Protein 4V29 (pdb70)

Organism: Arabidopsis thaliana (NCBI:txid3702)

Foldseek 3Di:
DALWQFKKKKFFFWKDQFDADDDQFFFKKKWKDKDPDIDIFDTHPRHNTDGRRDIDIDTDRDQFIKIKMWMWGDDPPDDIHTGFIFIDHNNVVVVQVPDPCVVPDAFDFPDWDADDPPHFAPGIWTFGCHPNWTKIWGWGWGPPHPGMIITIMITTGGDPVYNHD/DLQFQFKKKKFFFWKDQWDADDDQFFFKKKWKDKVPDIDIFDTHPGDRTDGRRDIDMGTDRDLWIKMKMFMWGDDPPDDIHGGFIFMDTNNVVVVQVVVPDDDDDAFDWRDWAADDPPHFAPGIWTFGCHPNFTKIWGWGWGPPHDGMIITIMIGTGHDPPYNHD

Nearest PDB structures (foldseek):
  4v29-assembly1_B  TM=9.930E-01  e=1.481E-29  Arabidopsis thaliana
  5a50-assembly1_B  TM=9.910E-01  e=5.645E-29  Arabidopsis thaliana
  5a4x-assembly1_A  TM=9.991E-01  e=1.941E-28  Arabidopsis thaliana
  5a4x-assembly2_B  TM=9.841E-01  e=1.941E-28  Arabidopsis thaliana
  5a52-assembly1_A-2  TM=9.604E-01  e=7.219E-22  Arabidopsis thaliana

InterPro domains:
  IPR000008 C2 domain [PF00168] (18-104)
  IPR000008 C2 domain [PS50004] (4-118)
  IPR000008 C2 domain [SM00239] (19-114)
  IPR035892 C2 domain superfamily [G3DSA:2.60.40.150] (14-175)
  IPR035892 C2 domain superfamily [SSF49562] (12-112)
  IPR044562 Protein C2-DOMAIN ABA-RELATED [PTHR45933] (16-175)

B-factor: mean 20.25, std 9.62, range [5.25, 65.3]

Structure (mmCIF, N/CA/C/O backbone):
data_4V29
#
_entry.id   4V29
#
_cell.length_a   34.848
_cell.length_b   88.137
_cell.length_c   108.760
_cell.angle_alpha   90.00
_cell.angle_beta   90.00
_cell.angle_gamma   90.00
#
_symmetry.space_group_name_H-M   'P 21 21 21'
#
loop_
_entity.id
_entity.type
_entity.pdbx_description
1 polymer AT3G17980
2 non-polymer 'CALCIUM ION'
3 water water
#
loop_
_atom_site.group_PDB
_atom_site.id
_atom_site.type_symbol
_atom_site.label_atom_id
_atom_site.label_alt_id
_atom_site.label_comp_id
_atom_site.label_asym_id
_atom_site.label_entity_id
_atom_site.label_seq_id
_atom_site.pdbx_PDB_ins_code
_atom_site.Cartn_x
_atom_site.Cartn_y
_atom_site.Cartn_z
_atom_site.occupancy
_atom_site.B_iso_or_equiv
_atom_site.auth_seq_id
_atom_site.auth_comp_id
_atom_site.auth_asym_id
_atom_site.auth_atom_id
_atom_site.pdbx_PDB_model_num
ATOM 1 N N . MET A 1 13 ? 38.325 0.405 -19.616 1.00 43.41 13 MET A N 1
ATOM 2 C CA . MET A 1 13 ? 37.797 -0.846 -20.156 1.00 45.61 13 MET A CA 1
ATOM 3 C C . MET A 1 13 ? 38.385 -2.067 -19.454 1.00 42.86 13 MET A C 1
ATOM 4 O O . MET A 1 13 ? 37.685 -3.055 -19.216 1.00 41.86 13 MET A O 1
ATOM 9 N N . ASP A 1 14 ? 39.673 -1.998 -19.124 1.00 46.94 14 ASP A N 1
ATOM 10 C CA . ASP A 1 14 ? 40.352 -3.114 -18.475 1.00 44.02 14 ASP A CA 1
ATOM 11 C C . ASP A 1 14 ? 39.746 -3.383 -17.104 1.00 43.15 14 ASP A C 1
ATOM 12 O O . ASP A 1 14 ? 39.883 -4.481 -16.557 1.00 41.58 14 ASP A O 1
ATOM 17 N N . ASP A 1 15 ? 39.076 -2.374 -16.555 1.00 35.95 15 ASP A N 1
ATOM 18 C CA . ASP A 1 15 ? 38.478 -2.473 -15.229 1.00 35.82 15 ASP A CA 1
ATOM 19 C C . ASP A 1 15 ? 36.965 -2.651 -15.318 1.00 30.68 15 ASP A C 1
ATOM 20 O O . ASP A 1 15 ? 36.316 -3.004 -14.337 1.00 29.06 15 ASP A O 1
ATOM 25 N N . LEU A 1 16 ? 36.417 -2.406 -16.502 1.00 27.84 16 LEU A N 1
ATOM 26 C CA . LEU A 1 16 ? 34.973 -2.299 -16.686 1.00 30.44 16 LEU A CA 1
ATOM 27 C C . LEU A 1 16 ? 34.256 -3.649 -16.709 1.00 28.34 16 LEU A C 1
ATOM 28 O O . LEU A 1 16 ? 34.499 -4.473 -17.592 1.00 30.16 16 LEU A O 1
ATOM 33 N N . LEU A 1 17 ? 33.364 -3.871 -15.745 1.00 25.70 17 LEU A N 1
ATOM 34 C CA . LEU A 1 17 ? 32.568 -5.096 -15.717 1.00 22.70 17 LEU A CA 1
ATOM 35 C C . LEU A 1 17 ? 31.505 -5.076 -16.810 1.00 26.15 17 LEU A C 1
ATOM 36 O O . LEU A 1 17 ? 31.178 -6.108 -17.400 1.00 24.26 17 LEU A O 1
ATOM 41 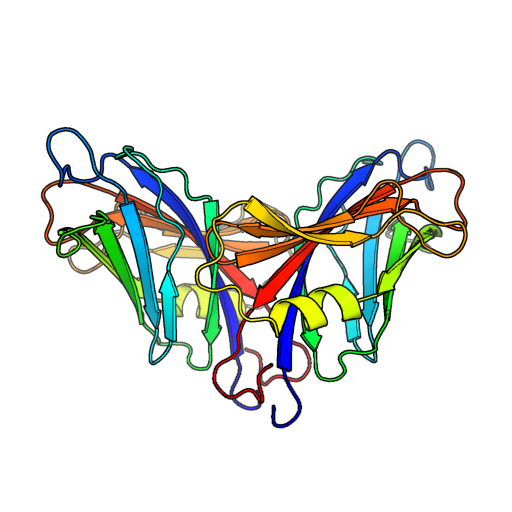N N . GLY A 1 18 ? 30.971 -3.889 -17.069 1.00 22.01 18 GLY A N 1
ATOM 42 C CA . GLY A 1 18 ? 29.900 -3.707 -18.029 1.00 20.78 18 GLY A CA 1
ATOM 43 C C . GLY A 1 18 ? 29.100 -2.484 -17.632 1.00 17.80 18 GLY A C 1
ATOM 4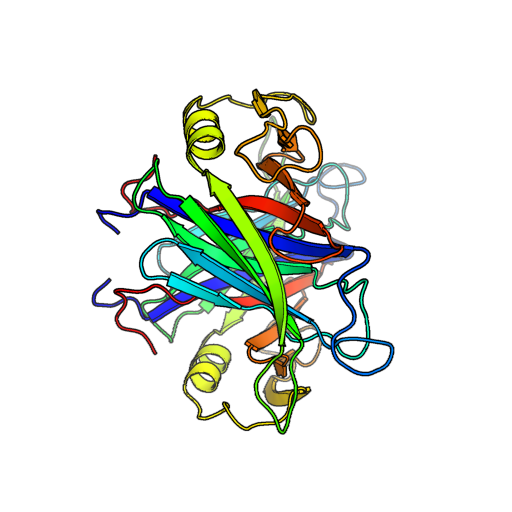4 O O . GLY A 1 18 ? 29.592 -1.653 -16.879 1.00 18.75 18 GLY A O 1
ATOM 45 N N . LEU A 1 19 ? 27.871 -2.374 -18.128 1.00 14.06 19 LEU A N 1
ATOM 46 C CA . LEU A 1 19 ? 27.045 -1.205 -17.841 1.00 14.14 19 LEU A CA 1
ATOM 47 C C . LEU A 1 19 ? 25.768 -1.569 -17.099 1.00 12.77 19 LEU A C 1
ATOM 48 O O . LEU A 1 19 ? 25.033 -2.479 -17.485 1.00 14.99 19 LEU A O 1
ATOM 53 N N . LEU A 1 20 ? 25.516 -0.838 -16.022 1.00 12.72 20 LEU A N 1
ATOM 54 C CA . LEU A 1 20 ? 24.296 -0.978 -15.258 1.00 15.39 20 LEU A CA 1
ATOM 55 C C . LEU A 1 20 ? 23.253 -0.023 -15.811 1.00 10.60 20 LEU A C 1
ATOM 56 O O . LEU A 1 20 ? 23.463 1.186 -15.828 1.00 12.86 20 LEU A O 1
ATOM 61 N N . ARG A 1 21 ? 22.134 -0.584 -16.253 1.00 12.54 21 ARG A N 1
ATOM 62 C CA . ARG A 1 21 ? 20.999 0.197 -16.699 1.00 12.27 21 ARG A CA 1
ATOM 63 C C . ARG A 1 21 ? 20.062 0.406 -15.519 1.00 12.16 21 ARG A C 1
ATOM 64 O O . ARG A 1 21 ? 19.489 -0.556 -15.004 1.00 15.50 21 ARG A O 1
ATOM 72 N N . ILE A 1 22 ? 19.917 1.653 -15.073 1.00 10.81 22 ILE A N 1
ATOM 73 C CA . ILE A 1 22 ? 18.940 1.956 -14.036 1.00 10.88 22 ILE A CA 1
ATOM 74 C C . ILE A 1 22 ? 17.761 2.617 -14.728 1.00 9.61 22 ILE A C 1
ATOM 75 O O . ILE A 1 22 ? 17.855 3.760 -15.175 1.00 10.73 22 ILE A O 1
ATOM 80 N N . ARG A 1 23 ? 16.660 1.894 -14.848 1.00 9.84 23 ARG A N 1
ATOM 81 C CA . ARG A 1 23 ? 15.472 2.489 -15.437 1.00 10.21 23 ARG A CA 1
ATOM 82 C C . ARG A 1 23 ? 14.727 3.201 -14.325 1.00 9.15 23 ARG A C 1
ATOM 83 O O . ARG A 1 23 ? 14.232 2.560 -13.405 1.00 10.99 23 ARG A O 1
ATOM 91 N N . ILE A 1 24 ? 14.674 4.524 -14.402 1.00 7.17 24 ILE A N 1
ATOM 92 C CA . ILE A 1 24 ? 13.880 5.303 -13.467 1.00 9.19 24 ILE A CA 1
ATOM 93 C C . ILE A 1 24 ? 12.463 5.305 -14.033 1.00 9.42 24 ILE A C 1
ATOM 94 O O . ILE A 1 24 ? 12.180 5.970 -15.015 1.00 11.31 24 ILE A O 1
ATOM 99 N N . LYS A 1 25 ? 11.585 4.516 -13.429 1.00 11.16 25 LYS A N 1
ATOM 100 C CA . LYS A 1 25 ? 10.245 4.327 -13.954 1.00 11.78 25 LYS A CA 1
ATOM 101 C C . LYS A 1 25 ? 9.319 5.493 -13.624 1.00 10.63 25 LYS A C 1
ATOM 102 O O . LYS A 1 25 ? 8.777 6.137 -14.524 1.00 11.17 25 LYS A O 1
ATOM 108 N N . ARG A 1 26 ? 9.147 5.766 -12.334 1.00 10.93 26 ARG A N 1
ATOM 109 C CA . ARG A 1 26 ? 8.190 6.783 -11.929 1.00 10.19 26 ARG A CA 1
ATOM 110 C C . ARG A 1 26 ? 8.424 7.283 -10.522 1.00 8.78 26 ARG A C 1
ATOM 111 O O . ARG A 1 26 ? 9.073 6.627 -9.704 1.00 9.45 26 ARG A O 1
ATOM 119 N N . GLY A 1 27 ? 7.895 8.471 -10.242 1.00 8.51 27 GLY A N 1
ATOM 120 C CA . GLY A 1 27 ? 7.803 8.933 -8.878 1.00 8.87 27 GLY A CA 1
ATOM 121 C C . GLY A 1 27 ? 6.347 8.873 -8.459 1.00 10.69 27 GLY A C 1
ATOM 122 O O . GLY A 1 27 ? 5.455 9.059 -9.294 1.00 12.27 27 GLY A O 1
ATOM 123 N N . VAL A 1 28 ? 6.122 8.586 -7.184 1.00 11.03 28 VAL A N 1
ATOM 124 C CA . VAL A 1 28 ? 4.768 8.461 -6.647 1.00 11.34 28 VAL A CA 1
ATOM 125 C C . VAL A 1 28 ? 4.597 9.392 -5.453 1.00 10.89 28 VAL A C 1
ATOM 126 O O . VAL A 1 28 ? 5.358 9.336 -4.490 1.00 11.37 28 VAL A O 1
ATOM 130 N N . ASN A 1 29 ? 3.574 10.237 -5.542 1.00 13.15 29 ASN A N 1
ATOM 131 C CA . ASN A 1 29 ? 3.257 11.240 -4.522 1.00 14.74 29 ASN A CA 1
ATOM 132 C C . ASN A 1 29 ? 4.482 12.008 -4.025 1.00 12.36 29 ASN A C 1
ATOM 133 O O . ASN A 1 29 ? 4.769 12.044 -2.827 1.00 11.61 29 ASN A O 1
ATOM 138 N N . LEU A 1 30 ? 5.200 12.621 -4.957 1.00 11.05 30 LEU A N 1
ATOM 139 C CA . LEU A 1 30 ? 6.377 13.395 -4.598 1.00 10.49 30 LEU A CA 1
ATOM 140 C C . LEU A 1 30 ? 5.980 14.720 -3.948 1.00 11.71 30 LEU A C 1
ATOM 141 O O . LEU A 1 30 ? 4.852 15.195 -4.122 1.00 12.91 30 LEU A O 1
ATOM 146 N N . ALA A 1 31 ? 6.916 15.316 -3.221 1.00 11.01 31 ALA A N 1
ATOM 147 C CA . ALA A 1 31 ? 6.661 16.552 -2.483 1.00 11.98 31 ALA A CA 1
ATOM 148 C C . ALA A 1 31 ? 6.351 17.713 -3.415 1.00 12.84 31 ALA A C 1
ATOM 149 O O . ALA A 1 31 ? 6.918 17.822 -4.489 1.00 13.95 31 ALA A O 1
ATOM 151 N N . VAL A 1 32 ? 5.445 18.591 -2.994 1.00 13.37 32 VAL A N 1
ATOM 152 C CA . VAL A 1 32 ? 5.133 19.817 -3.729 1.00 15.74 32 VAL A CA 1
ATOM 153 C C . VAL A 1 32 ? 6.142 20.900 -3.366 1.00 17.57 32 VAL A C 1
ATOM 154 O O . VAL A 1 32 ? 6.278 21.234 -2.199 1.00 16.66 32 VAL A O 1
ATOM 158 N N . ARG A 1 33 ? 6.861 21.444 -4.353 1.00 16.11 33 ARG A N 1
ATOM 159 C CA . ARG A 1 33 ? 7.896 22.449 -4.066 1.00 16.03 33 ARG A CA 1
ATOM 160 C C . ARG A 1 33 ? 7.689 23.763 -4.774 1.00 19.95 33 ARG A C 1
ATOM 161 O O . ARG A 1 33 ? 8.521 24.672 -4.678 1.00 19.77 33 ARG A O 1
ATOM 169 N N . ASP A 1 34 ? 6.591 23.849 -5.500 1.00 17.44 34 ASP A N 1
ATOM 170 C CA . ASP A 1 34 ? 6.137 25.120 -6.027 1.00 22.40 34 ASP A CA 1
ATOM 171 C C . ASP A 1 34 ? 4.941 25.508 -5.184 1.00 25.29 34 ASP A C 1
ATOM 172 O O . ASP A 1 34 ? 5.012 25.457 -3.951 1.00 31.27 34 ASP A O 1
ATOM 177 N N . ILE A 1 35 ? 3.843 25.868 -5.833 1.00 30.00 35 ILE A N 1
ATOM 178 C CA . ILE A 1 35 ? 2.638 26.226 -5.100 1.00 30.99 35 ILE A CA 1
ATOM 179 C C . ILE A 1 35 ? 1.730 25.019 -4.932 1.00 30.37 35 ILE A C 1
ATOM 180 O O . ILE A 1 35 ? 1.298 24.708 -3.818 1.00 30.65 35 ILE A O 1
ATOM 185 N N . SER A 1 36 ? 1.456 24.330 -6.037 1.00 28.65 36 SER A N 1
ATOM 186 C CA . SER A 1 36 ? 0.529 23.204 -6.018 1.00 29.45 36 SER A CA 1
ATOM 187 C C . SER A 1 36 ? 1.081 21.958 -6.721 1.00 30.89 36 SER A C 1
ATOM 188 O O . SER A 1 36 ? 0.405 20.930 -6.802 1.00 30.00 36 SER A O 1
ATOM 191 N N . SER A 1 37 ? 2.303 22.049 -7.236 1.00 26.73 37 SER A N 1
ATOM 192 C CA . SER A 1 37 ? 2.912 20.917 -7.927 1.00 23.11 37 SER A CA 1
ATOM 193 C C . SER A 1 37 ? 4.426 21.035 -7.850 1.00 16.37 37 SER A C 1
ATOM 194 O O . SER A 1 37 ? 4.947 21.885 -7.134 1.00 16.69 37 SER A O 1
ATOM 197 N N . SER A 1 38 ? 5.121 20.166 -8.585 1.00 17.17 38 SER A N 1
ATOM 198 C CA . SER A 1 38 ? 6.567 20.275 -8.770 1.00 13.02 38 SER A CA 1
ATOM 199 C C . SER A 1 38 ? 6.918 19.875 -10.188 1.00 10.83 38 SER A C 1
ATOM 200 O O . SER A 1 38 ? 6.098 19.293 -10.903 1.00 12.22 38 SER A O 1
ATOM 203 N N . ASP A 1 39 ? 8.162 20.155 -10.576 1.00 9.71 39 ASP A N 1
ATOM 204 C CA . ASP A 1 39 ? 8.697 19.775 -11.876 1.00 11.47 39 ASP A CA 1
ATOM 205 C C . ASP A 1 39 ? 9.892 18.846 -11.643 1.00 8.72 39 ASP A C 1
ATOM 206 O O . ASP A 1 39 ? 11.051 19.276 -11.682 1.00 7.66 39 ASP A O 1
ATOM 211 N N . PRO A 1 40 ? 9.621 17.559 -11.372 1.00 8.58 40 PRO A N 1
ATOM 212 C CA . PRO A 1 40 ? 10.686 16.732 -10.787 1.00 7.33 40 PRO A CA 1
ATOM 213 C C . PRO A 1 40 ? 11.659 16.137 -11.787 1.00 8.00 40 PRO A C 1
ATOM 214 O O . PRO A 1 40 ? 11.277 15.797 -12.911 1.00 7.72 40 PRO A O 1
ATOM 218 N N . TYR A 1 41 ? 12.907 16.010 -11.347 1.00 7.07 41 TYR A N 1
ATOM 219 C CA . TYR A 1 41 ? 13.899 15.193 -12.046 1.00 6.48 41 TYR A CA 1
ATOM 220 C C . TYR A 1 41 ? 14.730 14.449 -11.012 1.00 6.68 41 TYR A C 1
ATOM 221 O O . TYR A 1 41 ? 14.735 14.807 -9.823 1.00 6.96 41 TYR A O 1
ATOM 230 N N . VAL A 1 42 ? 15.392 13.384 -11.451 1.00 6.42 42 VAL A N 1
ATOM 231 C CA . VAL A 1 42 ? 16.234 12.585 -10.581 1.00 6.98 42 VAL A CA 1
ATOM 232 C C . VAL A 1 42 ? 17.697 12.721 -10.972 1.00 7.85 42 VAL A C 1
ATOM 233 O O . VAL A 1 42 ? 18.048 12.739 -12.162 1.00 8.71 42 VAL A O 1
ATOM 237 N N . VAL A 1 43 ? 18.539 12.841 -9.958 1.00 7.69 43 VAL A N 1
ATOM 238 C CA . VAL A 1 43 ? 19.985 12.834 -10.136 1.00 7.29 43 VAL A CA 1
ATOM 239 C C . VAL A 1 43 ? 20.494 11.556 -9.502 1.00 7.94 43 VAL A C 1
ATOM 240 O O . VAL A 1 43 ? 20.223 11.289 -8.335 1.00 8.93 43 VAL A O 1
ATOM 244 N N . VAL A 1 44 ? 21.204 10.753 -10.284 1.00 7.44 44 VAL A N 1
ATOM 245 C CA . VAL A 1 44 ? 21.779 9.511 -9.787 1.00 9.37 44 VAL A CA 1
ATOM 246 C C . VAL A 1 44 ? 23.285 9.639 -9.706 1.00 8.51 44 VAL A C 1
ATOM 247 O O . VAL A 1 44 ? 23.929 10.005 -10.690 1.00 10.98 44 VAL A O 1
ATOM 251 N N . LYS A 1 45 ? 23.834 9.315 -8.534 1.00 10.58 45 LYS A N 1
ATOM 252 C CA . LYS A 1 45 ? 25.275 9.366 -8.326 1.00 9.98 45 LYS A CA 1
ATOM 253 C C . LYS A 1 45 ? 25.815 8.019 -7.891 1.00 11.44 45 LYS A C 1
ATOM 254 O O . LYS A 1 45 ? 25.252 7.354 -7.028 1.00 14.24 45 LYS A O 1
ATOM 260 N N . MET A 1 46 ? 26.914 7.612 -8.515 1.00 11.86 46 MET A N 1
ATOM 261 C CA . MET A 1 46 ? 27.608 6.398 -8.123 1.00 11.09 46 MET A CA 1
ATOM 262 C C . MET A 1 46 ? 29.063 6.606 -8.475 1.00 13.49 46 MET A C 1
ATOM 263 O O . MET A 1 46 ? 29.378 6.889 -9.623 1.00 12.41 46 MET A O 1
ATOM 268 N N . GLY A 1 47 ? 29.943 6.482 -7.490 1.00 16.23 47 GLY A N 1
ATOM 269 C CA . GLY A 1 47 ? 31.345 6.775 -7.730 1.00 17.95 47 GLY A CA 1
ATOM 270 C C . GLY A 1 47 ? 31.481 8.196 -8.235 1.00 15.67 47 GLY A C 1
ATOM 271 O O . GLY A 1 47 ? 30.948 9.123 -7.635 1.00 19.23 47 GLY A O 1
ATOM 272 N N . LYS A 1 48 ? 32.172 8.383 -9.356 1.00 15.79 48 LYS A N 1
ATOM 273 C CA . LYS A 1 48 ? 32.355 9.723 -9.895 1.00 13.50 48 LYS A CA 1
ATOM 274 C C . LYS A 1 48 ? 31.248 10.122 -10.860 1.00 14.03 48 LYS A C 1
ATOM 275 O O . LYS A 1 48 ? 31.220 11.247 -11.356 1.00 16.11 48 LYS A O 1
ATOM 281 N N . GLN A 1 49 ? 30.328 9.198 -11.114 1.00 11.88 49 GLN A N 1
ATOM 282 C CA . GLN A 1 49 ? 29.328 9.416 -12.139 1.00 10.87 49 GLN A CA 1
ATOM 283 C C . GLN A 1 49 ? 28.122 10.151 -11.584 1.00 10.72 49 GLN A C 1
ATOM 284 O O . GLN A 1 49 ? 27.719 9.923 -10.455 1.00 12.76 49 GLN A O 1
ATOM 290 N N . LYS A 1 50 ? 27.571 11.048 -12.387 1.00 12.67 50 LYS A N 1
ATOM 291 C CA . LYS A 1 50 ? 26.391 11.802 -12.001 1.00 10.38 50 LYS A CA 1
ATOM 292 C C . LYS A 1 50 ? 25.507 11.947 -13.224 1.00 12.05 50 LYS A C 1
ATOM 293 O O . LYS A 1 50 ? 25.881 12.608 -14.203 1.00 14.00 50 LYS A O 1
ATOM 299 N N . LEU A 1 51 ? 24.335 11.317 -13.185 1.00 8.51 51 LEU A N 1
ATOM 300 C CA . LEU A 1 51 ? 23.447 11.330 -14.330 1.00 9.22 51 LEU A CA 1
ATOM 301 C C . LEU A 1 51 ? 22.115 11.936 -13.925 1.00 10.52 51 LEU A C 1
ATOM 302 O O . LEU A 1 51 ? 21.752 11.900 -12.751 1.00 10.88 51 LEU A O 1
ATOM 307 N N . LYS A 1 52 ? 21.388 12.467 -14.901 1.00 9.60 52 LYS A N 1
ATOM 308 C CA . LYS A 1 52 ? 20.120 13.137 -14.629 1.00 7.82 52 LYS A CA 1
ATOM 309 C C . LYS A 1 52 ? 19.039 12.685 -15.583 1.00 9.22 52 LYS A C 1
ATOM 310 O O . LYS A 1 52 ? 19.288 12.515 -16.775 1.00 11.39 52 LYS A O 1
ATOM 316 N N . THR A 1 53 ? 17.831 12.504 -15.060 1.00 8.15 53 THR A N 1
ATOM 317 C CA . THR A 1 53 ? 16.674 12.361 -15.934 1.00 7.60 53 THR A CA 1
ATOM 318 C C . THR A 1 53 ? 16.227 13.726 -16.458 1.00 8.51 53 THR A C 1
ATOM 319 O O . THR A 1 53 ? 16.637 14.784 -15.958 1.00 8.70 53 THR A O 1
ATOM 323 N N . ARG A 1 54 ? 15.355 13.707 -17.464 1.00 8.25 54 ARG A N 1
ATOM 324 C CA . ARG A 1 54 ? 14.675 14.933 -17.848 1.00 8.83 54 ARG A CA 1
ATOM 325 C C . ARG A 1 54 ? 13.726 15.377 -16.741 1.00 7.30 54 ARG A C 1
ATOM 326 O O . ARG A 1 54 ? 13.400 14.621 -15.824 1.00 8.33 54 ARG A O 1
ATOM 334 N N . VAL A 1 55 ? 13.293 16.629 -16.848 1.00 8.48 55 VAL A N 1
ATOM 335 C CA . VAL A 1 55 ? 12.276 17.203 -15.985 1.00 8.77 55 VAL A CA 1
ATOM 336 C C . VAL A 1 55 ? 10.908 16.815 -16.535 1.00 10.10 55 VAL A C 1
ATOM 337 O O . VAL A 1 55 ? 10.679 16.883 -17.747 1.00 11.90 55 VAL A O 1
ATOM 341 N N . ILE A 1 56 ? 10.009 16.399 -15.649 1.00 9.12 56 ILE A N 1
ATOM 342 C CA . ILE A 1 56 ? 8.601 16.242 -16.013 1.00 11.89 56 ILE A CA 1
ATOM 343 C C . ILE A 1 56 ? 7.874 17.446 -15.418 1.00 13.08 56 ILE A C 1
ATOM 344 O O . ILE A 1 56 ? 8.010 17.736 -14.243 1.00 12.35 56 ILE A O 1
ATOM 349 N N . ASN A 1 57 ? 7.128 18.172 -16.242 1.00 12.45 57 ASN A N 1
ATOM 350 C CA . ASN A 1 57 ? 6.519 19.421 -15.801 1.00 13.32 57 ASN A CA 1
ATOM 351 C C . ASN A 1 57 ? 5.234 19.252 -14.992 1.00 15.82 57 ASN A C 1
ATOM 352 O O . ASN A 1 57 ? 4.337 18.502 -15.386 1.00 16.08 57 ASN A O 1
ATOM 357 N N . LYS A 1 58 ? 5.160 19.955 -13.865 1.00 11.86 58 LYS A N 1
ATOM 358 C CA . LYS A 1 58 ? 3.927 20.037 -13.078 1.00 17.41 58 LYS A CA 1
ATOM 359 C C . LYS A 1 58 ? 3.235 18.696 -12.826 1.00 18.22 58 LYS A C 1
ATOM 360 O O . LYS A 1 58 ? 2.033 18.543 -13.053 1.00 18.68 58 LYS A O 1
ATOM 366 N N . ASP A 1 59 ? 3.990 17.726 -12.318 1.00 11.41 59 ASP A N 1
ATOM 367 C CA . ASP A 1 59 ? 3.433 16.409 -12.035 1.00 13.08 59 ASP A CA 1
ATOM 368 C C . ASP A 1 59 ? 4.190 15.793 -10.867 1.00 15.00 59 ASP A C 1
ATOM 369 O O . ASP A 1 59 ? 5.381 15.493 -10.985 1.00 12.32 59 ASP A O 1
ATOM 374 N N . VAL A 1 60 ? 3.515 15.606 -9.738 1.00 13.18 60 VAL A N 1
ATOM 375 C CA . VAL A 1 60 ? 4.148 14.976 -8.581 1.00 12.71 60 VAL A CA 1
ATOM 376 C C . VAL A 1 60 ? 4.072 13.444 -8.670 1.00 10.51 60 VAL A C 1
ATOM 377 O O . VAL A 1 60 ? 4.497 12.731 -7.765 1.00 12.23 60 VAL A O 1
ATOM 381 N N . ASN A 1 61 ? 3.535 12.951 -9.786 1.00 11.43 61 ASN A N 1
ATOM 382 C CA . ASN A 1 61 ? 3.551 11.517 -10.077 1.00 13.57 61 ASN A CA 1
ATOM 383 C C . ASN A 1 61 ? 4.175 11.272 -11.442 1.00 12.73 61 ASN A C 1
ATOM 384 O O . ASN A 1 61 ? 3.576 10.653 -12.331 1.00 13.13 61 ASN A O 1
ATOM 389 N N . PRO A 1 62 ? 5.407 11.767 -11.625 1.00 12.00 62 PRO A N 1
ATOM 390 C CA . PRO A 1 62 ? 6.035 11.755 -12.948 1.00 11.85 62 PRO A CA 1
ATOM 391 C C . PRO A 1 62 ? 6.329 10.340 -13.448 1.00 11.49 62 PRO A C 1
ATOM 392 O O . PRO A 1 62 ? 6.853 9.516 -12.690 1.00 10.69 62 PRO A O 1
ATOM 396 N N . GLU A 1 63 ? 5.986 10.077 -14.707 1.00 11.40 63 GLU A N 1
ATOM 397 C CA . GLU A 1 63 ? 6.333 8.827 -15.378 1.00 14.82 63 GLU A CA 1
ATOM 398 C C . GLU A 1 63 ? 7.574 9.031 -16.231 1.00 13.07 63 GLU A C 1
ATOM 399 O O . GLU A 1 63 ? 7.471 9.171 -17.446 1.00 16.50 63 GLU A O 1
ATOM 405 N N . TRP A 1 64 ? 8.749 9.058 -15.610 1.00 12.23 64 TRP A N 1
ATOM 406 C CA . TRP A 1 64 ? 9.973 9.300 -16.379 1.00 12.48 64 TRP A CA 1
ATOM 407 C C . TRP A 1 64 ? 10.247 8.220 -17.421 1.00 13.47 64 TRP A C 1
ATOM 408 O O . TRP A 1 64 ? 10.577 8.538 -18.568 1.00 14.37 64 TRP A O 1
ATOM 419 N N . ASN A 1 65 ? 10.108 6.955 -17.016 1.00 13.11 65 ASN A N 1
ATOM 420 C CA . ASN A 1 65 ? 10.464 5.790 -17.842 1.00 13.54 65 ASN A CA 1
ATOM 421 C C . ASN A 1 65 ? 11.748 6.023 -18.602 1.00 15.24 65 ASN A C 1
ATOM 422 O O . ASN A 1 65 ? 11.820 5.886 -19.826 1.00 18.04 65 ASN A O 1
ATOM 427 N N . GLU A 1 66 ? 12.771 6.389 -17.854 1.00 10.91 66 GLU A N 1
ATOM 428 C CA . GLU A 1 66 ? 14.006 6.835 -18.457 1.00 11.81 66 GLU A CA 1
ATOM 429 C C . GLU A 1 66 ? 15.178 6.001 -17.983 1.00 10.76 66 GLU A C 1
ATOM 430 O O . GLU A 1 66 ? 15.340 5.777 -16.786 1.00 10.19 66 GLU A O 1
ATOM 436 N N . ASP A 1 67 ? 16.008 5.563 -18.929 1.00 11.97 67 ASP A N 1
ATOM 437 C CA . ASP A 1 67 ? 17.170 4.744 -18.597 1.00 15.55 67 ASP A CA 1
ATOM 438 C C . ASP A 1 67 ? 18.396 5.601 -18.339 1.00 14.89 67 ASP A C 1
ATOM 439 O O . ASP A 1 67 ? 18.754 6.453 -19.154 1.00 19.22 67 ASP A O 1
ATOM 444 N N . LEU A 1 68 ? 19.032 5.371 -17.198 1.00 13.62 68 LEU A N 1
ATOM 445 C CA . LEU A 1 68 ? 20.322 5.985 -16.895 1.00 13.03 68 LEU A CA 1
ATOM 446 C C . LEU A 1 68 ? 21.362 4.865 -16.904 1.00 15.26 68 LEU A C 1
ATOM 447 O O . LEU A 1 68 ? 21.178 3.827 -16.261 1.00 18.39 68 LEU A O 1
ATOM 452 N N . THR A 1 69 ? 22.443 5.070 -17.645 1.00 11.49 69 THR A N 1
ATOM 453 C CA . THR A 1 69 ? 23.387 3.999 -17.925 1.00 13.29 69 THR A CA 1
ATOM 454 C C . THR A 1 69 ? 24.711 4.323 -17.253 1.00 12.31 69 THR A C 1
ATOM 455 O O . THR A 1 69 ? 25.344 5.327 -17.582 1.00 15.32 69 THR A O 1
ATOM 459 N N . LEU A 1 70 ? 25.100 3.490 -16.293 1.00 13.96 70 LEU A N 1
ATOM 460 C CA . LEU A 1 70 ? 26.317 3.706 -15.517 1.00 11.95 70 LEU A CA 1
ATOM 461 C C . LEU A 1 70 ? 27.373 2.675 -15.869 1.00 14.25 70 LEU A C 1
ATOM 462 O O . LEU A 1 70 ? 27.069 1.507 -16.069 1.00 13.45 70 LEU A O 1
ATOM 467 N N . SER A 1 71 ? 28.623 3.113 -15.899 1.00 13.04 71 SER A N 1
ATOM 468 C CA . SER A 1 71 ? 29.751 2.177 -15.957 1.00 15.22 71 SER A CA 1
ATOM 469 C C . SER A 1 71 ? 29.957 1.522 -14.599 1.00 15.80 71 SER A C 1
ATOM 470 O O . SER A 1 71 ? 29.850 2.173 -13.566 1.00 17.55 71 SER A O 1
ATOM 473 N N . VAL A 1 72 ? 30.257 0.232 -14.583 1.00 14.21 72 VAL A N 1
ATOM 474 C CA . VAL A 1 72 ? 30.576 -0.424 -13.323 1.00 15.91 72 VAL A CA 1
ATOM 475 C C . VAL A 1 72 ? 32.001 -0.975 -13.344 1.00 23.17 72 VAL A C 1
ATOM 476 O O . VAL A 1 72 ? 32.299 -1.894 -14.105 1.00 21.11 72 VAL A O 1
ATOM 480 N N . THR A 1 73 ? 32.873 -0.401 -12.519 1.00 25.25 73 THR A N 1
ATOM 481 C CA . THR A 1 73 ? 34.238 -0.908 -12.368 1.00 30.03 73 THR A CA 1
ATOM 482 C C . THR A 1 73 ? 34.457 -1.401 -10.938 1.00 33.25 73 THR A C 1
ATOM 483 O O . THR A 1 73 ? 35.384 -2.162 -10.660 1.00 32.77 73 THR A O 1
ATOM 487 N N . ASP A 1 74 ? 33.584 -0.967 -10.036 1.00 33.96 74 ASP A N 1
ATOM 488 C CA . ASP A 1 74 ? 33.663 -1.349 -8.633 1.00 34.98 74 ASP A CA 1
ATOM 489 C C . ASP A 1 74 ? 32.315 -1.909 -8.184 1.00 36.22 74 ASP A C 1
ATOM 490 O O . ASP A 1 74 ? 31.313 -1.192 -8.163 1.00 35.23 74 ASP A O 1
ATOM 495 N N . SER A 1 75 ? 32.295 -3.190 -7.826 1.00 35.07 75 SER A N 1
ATOM 496 C CA . SER A 1 75 ? 31.055 -3.873 -7.452 1.00 34.45 75 SER A CA 1
ATOM 497 C C . SER A 1 75 ? 30.510 -3.432 -6.093 1.00 32.41 75 SER A C 1
ATOM 498 O O . SER A 1 75 ? 29.387 -3.774 -5.727 1.00 29.94 75 SER A O 1
ATOM 501 N N . ASN A 1 76 ? 31.305 -2.668 -5.352 1.00 32.96 76 ASN A N 1
ATOM 502 C CA . ASN A 1 76 ? 31.000 -2.382 -3.953 1.00 32.95 76 ASN A CA 1
ATOM 503 C C . ASN A 1 76 ? 30.327 -1.035 -3.704 1.00 32.76 76 ASN A C 1
ATOM 504 O O . ASN A 1 76 ? 30.071 -0.664 -2.555 1.00 33.36 76 ASN A O 1
ATOM 509 N N . LEU A 1 77 ? 30.027 -0.310 -4.774 1.00 24.66 77 LEU A N 1
ATOM 510 C CA . LEU A 1 77 ? 29.521 1.045 -4.619 1.00 27.75 77 LEU A CA 1
ATOM 511 C C . LEU A 1 77 ? 28.032 1.122 -4.260 1.00 23.48 77 LEU A C 1
ATOM 512 O O . LEU A 1 77 ? 27.267 0.166 -4.432 1.00 20.30 77 LEU A O 1
ATOM 517 N N . THR A 1 78 ? 27.655 2.278 -3.729 1.00 23.85 78 THR A N 1
ATOM 518 C CA . THR A 1 78 ? 26.273 2.602 -3.438 1.00 22.38 78 THR A CA 1
ATOM 519 C C . THR A 1 78 ? 25.780 3.509 -4.547 1.00 17.09 78 THR A C 1
ATOM 520 O O . THR A 1 78 ? 26.541 4.331 -5.047 1.00 17.94 78 THR A O 1
ATOM 524 N N . VAL A 1 79 ? 24.515 3.366 -4.927 1.00 14.15 79 VAL A N 1
ATOM 525 C CA . VAL A 1 79 ? 23.887 4.341 -5.816 1.00 10.35 79 VAL A CA 1
ATOM 526 C C . VAL A 1 79 ? 23.028 5.281 -4.983 1.00 11.72 79 VAL A C 1
ATOM 527 O O . VAL A 1 79 ? 22.195 4.816 -4.205 1.00 13.83 79 VAL A O 1
ATOM 531 N N . LEU A 1 80 ? 23.253 6.587 -5.137 1.00 11.75 80 LEU A N 1
ATOM 532 C CA . LEU A 1 80 ? 22.446 7.610 -4.478 1.00 9.95 80 LEU A CA 1
ATOM 533 C C . LEU A 1 80 ? 21.491 8.229 -5.484 1.00 10.51 80 LEU A C 1
ATOM 534 O O . LEU A 1 80 ? 21.886 8.594 -6.593 1.00 11.53 80 LEU A O 1
ATOM 539 N N . LEU A 1 81 ? 20.225 8.334 -5.103 1.00 7.97 81 LEU A N 1
ATOM 540 C CA . LEU A 1 81 ? 19.203 8.892 -5.974 1.00 9.93 81 LEU A CA 1
ATOM 541 C C . LEU A 1 81 ? 18.589 10.096 -5.268 1.00 11.10 81 LEU A C 1
ATOM 542 O O . LEU A 1 81 ? 18.084 9.975 -4.146 1.00 13.27 81 LEU A O 1
ATOM 547 N N . THR A 1 82 ? 18.646 11.261 -5.906 1.00 8.80 82 THR A N 1
ATOM 548 C CA . THR A 1 82 ? 18.098 12.466 -5.297 1.00 9.85 82 THR A CA 1
ATOM 549 C C . THR A 1 82 ? 17.108 13.099 -6.248 1.00 10.06 82 THR A C 1
ATOM 550 O O . THR A 1 82 ? 17.385 13.249 -7.441 1.00 13.01 82 THR A O 1
ATOM 554 N N . VAL A 1 83 ? 15.939 13.455 -5.732 1.00 8.28 83 VAL A N 1
ATOM 555 C CA . VAL A 1 83 ? 14.919 14.106 -6.531 1.00 6.52 83 VAL A CA 1
ATOM 556 C C . VAL A 1 83 ? 14.958 15.607 -6.255 1.00 6.35 83 VAL A C 1
ATOM 557 O O . VAL A 1 83 ? 15.155 16.030 -5.121 1.00 7.50 83 VAL A O 1
ATOM 561 N N . TYR A 1 84 ? 14.825 16.402 -7.317 1.00 6.56 84 TYR A N 1
ATOM 562 C CA . TYR A 1 84 ? 14.761 17.859 -7.197 1.00 7.58 84 TYR A CA 1
ATOM 563 C C . TYR A 1 84 ? 13.593 18.421 -7.983 1.00 6.06 84 TYR A C 1
ATOM 564 O O . TYR A 1 84 ? 13.162 17.851 -8.985 1.00 8.16 84 TYR A O 1
ATOM 573 N N . ASP A 1 85 ? 13.117 19.578 -7.532 1.00 6.15 85 ASP A N 1
ATOM 574 C CA . ASP A 1 85 ? 12.174 20.366 -8.288 1.00 9.22 85 ASP A CA 1
ATOM 575 C C . ASP A 1 85 ? 12.913 21.385 -9.156 1.00 7.89 85 ASP A C 1
ATOM 576 O O . ASP A 1 85 ? 13.623 22.268 -8.641 1.00 11.52 85 ASP A O 1
ATOM 581 N N . HIS A 1 86 ? 12.719 21.284 -10.461 1.00 8.23 86 HIS A N 1
ATOM 582 C CA . HIS A 1 86 ? 13.239 22.262 -11.401 1.00 7.68 86 HIS A CA 1
ATOM 583 C C . HIS A 1 86 ? 12.469 23.573 -11.304 1.00 9.21 86 HIS A C 1
ATOM 584 O O . HIS A 1 86 ? 11.255 23.602 -11.509 1.00 10.11 86 HIS A O 1
ATOM 591 N N . ASP A 1 87 ? 13.186 24.643 -10.987 1.00 8.43 87 ASP A N 1
ATOM 592 C CA . ASP A 1 87 ? 12.659 26.009 -11.042 1.00 10.43 87 ASP A CA 1
ATOM 593 C C . ASP A 1 87 ? 13.474 26.749 -12.075 1.00 11.51 87 ASP A C 1
ATOM 594 O O . ASP A 1 87 ? 14.632 27.086 -11.830 1.00 10.77 87 ASP A O 1
ATOM 599 N N . MET A 1 88 ? 12.881 27.006 -13.234 1.00 10.75 88 MET A N 1
ATOM 600 C CA . MET A 1 88 ? 13.623 27.594 -14.331 1.00 11.79 88 MET A CA 1
ATOM 601 C C . MET A 1 88 ? 14.457 28.820 -13.939 1.00 10.39 88 MET A C 1
ATOM 602 O O . MET A 1 88 ? 15.630 28.906 -14.282 1.00 10.44 88 MET A O 1
ATOM 607 N N . PHE A 1 89 ? 13.849 29.773 -13.229 1.00 9.80 89 PHE A N 1
ATOM 608 C CA . PHE A 1 89 ? 14.505 31.035 -12.955 1.00 11.34 89 PHE A CA 1
ATOM 609 C C . PHE A 1 89 ? 14.975 31.198 -11.516 1.00 9.77 89 PHE A C 1
ATOM 610 O O . PHE A 1 89 ? 15.302 32.306 -11.083 1.00 12.20 89 PHE A O 1
ATOM 618 N N . SER A 1 90 ? 15.013 30.101 -10.775 1.00 9.32 90 SER A N 1
ATOM 619 C CA . SER A 1 90 ? 15.479 30.186 -9.400 1.00 10.98 90 SER A CA 1
ATOM 620 C C . SER A 1 90 ? 16.193 28.907 -8.984 1.00 10.68 90 SER A C 1
ATOM 621 O O . SER A 1 90 ? 16.642 28.144 -9.835 1.00 10.59 90 SER A O 1
ATOM 624 N N . LYS A 1 91 ? 16.315 28.704 -7.675 1.00 11.70 91 LYS A N 1
ATOM 625 C CA . LYS A 1 91 ? 16.993 27.533 -7.139 1.00 11.16 91 LYS A CA 1
ATOM 626 C C . LYS A 1 91 ? 16.108 26.294 -7.210 1.00 9.96 91 LYS A C 1
ATOM 627 O O . LYS A 1 91 ? 14.884 26.389 -7.123 1.00 11.95 91 LYS A O 1
ATOM 633 N N . ASP A 1 92 ? 16.737 25.130 -7.378 1.00 10.68 92 ASP A N 1
ATOM 634 C CA . ASP A 1 92 ? 16.013 23.866 -7.410 1.00 9.67 92 ASP A CA 1
ATOM 635 C C . ASP A 1 92 ? 15.955 23.249 -6.017 1.00 11.97 92 ASP A C 1
ATOM 636 O O . ASP A 1 92 ? 16.995 22.918 -5.436 1.00 16.97 92 ASP A O 1
ATOM 641 N N . ASP A 1 93 ? 14.745 23.051 -5.510 1.00 10.50 93 ASP A N 1
ATOM 642 C CA . ASP A 1 93 ? 14.553 22.531 -4.155 1.00 10.71 93 ASP A CA 1
ATOM 643 C C . ASP A 1 93 ? 14.698 21.007 -4.103 1.00 11.55 93 ASP A C 1
ATOM 644 O O . ASP A 1 93 ? 14.267 20.296 -5.011 1.00 10.74 93 ASP A O 1
ATOM 649 N N . LYS A 1 94 ? 15.284 20.514 -3.019 1.00 10.97 94 LYS A N 1
ATOM 650 C CA . LYS A 1 94 ? 15.371 19.073 -2.779 1.00 10.33 94 LYS A CA 1
ATOM 651 C C . LYS A 1 94 ? 13.983 18.474 -2.560 1.00 11.83 94 LYS A C 1
ATOM 652 O O . LYS A 1 94 ? 13.117 19.098 -1.949 1.00 13.16 94 LYS A O 1
ATOM 658 N N . MET A 1 95 ? 13.783 17.253 -3.053 1.00 8.99 95 MET A N 1
ATOM 659 C CA . MET A 1 95 ? 12.521 16.535 -2.867 1.00 8.74 95 MET A CA 1
ATOM 660 C C . MET A 1 95 ? 12.783 15.137 -2.326 1.00 6.96 95 MET A C 1
ATOM 661 O O . MET A 1 95 ? 11.984 14.223 -2.536 1.00 10.35 95 MET A O 1
ATOM 666 N N . GLY A 1 96 ? 13.904 14.973 -1.619 1.00 8.24 96 GLY A N 1
ATOM 667 C CA . GLY A 1 96 ? 14.203 13.705 -0.966 1.00 10.43 96 GLY A CA 1
ATOM 668 C C . GLY A 1 96 ? 15.250 12.854 -1.665 1.00 9.83 96 GLY A C 1
ATOM 669 O O . GLY A 1 96 ? 15.582 13.106 -2.822 1.00 10.36 96 GLY A O 1
ATOM 670 N N . ASP A 1 97 ? 15.735 11.818 -0.984 1.00 7.92 97 ASP A N 1
ATOM 671 C CA . ASP A 1 97 ? 16.825 11.010 -1.535 1.00 8.79 97 ASP A CA 1
ATOM 672 C C . ASP A 1 97 ? 16.761 9.597 -1.011 1.00 14.08 97 ASP A C 1
ATOM 673 O O . ASP A 1 97 ? 16.204 9.343 0.045 1.00 11.99 97 ASP A O 1
ATOM 678 N N . ALA A 1 98 ? 17.349 8.673 -1.750 1.00 8.87 98 ALA A N 1
ATOM 679 C CA . ALA A 1 98 ? 17.404 7.298 -1.296 1.00 9.45 98 ALA A CA 1
ATOM 680 C C . ALA A 1 98 ? 18.680 6.694 -1.829 1.00 12.09 98 ALA A C 1
ATOM 681 O O . ALA A 1 98 ? 19.306 7.241 -2.738 1.00 12.42 98 ALA A O 1
ATOM 683 N N . GLU A 1 99 ? 19.076 5.564 -1.274 1.00 11.76 99 GLU A N 1
ATOM 684 C CA . GLU A 1 99 ? 20.248 4.888 -1.795 1.00 13.90 99 GLU A CA 1
ATOM 685 C C . GLU A 1 99 ? 20.011 3.399 -1.768 1.00 13.87 99 GLU A C 1
ATOM 686 O O . GLU A 1 99 ? 19.144 2.906 -1.039 1.00 14.44 99 GLU A O 1
ATOM 692 N N . PHE A 1 100 ? 20.770 2.688 -2.591 1.00 13.13 100 PHE A N 1
ATOM 693 C CA . PHE A 1 100 ? 20.719 1.235 -2.614 1.00 13.93 100 PHE A CA 1
ATOM 694 C C . PHE A 1 100 ? 22.059 0.670 -3.040 1.00 15.21 100 PHE A C 1
ATOM 695 O O . PHE A 1 100 ? 22.865 1.361 -3.659 1.00 13.57 100 PHE A O 1
ATOM 703 N N . GLU A 1 101 ? 22.292 -0.587 -2.669 1.00 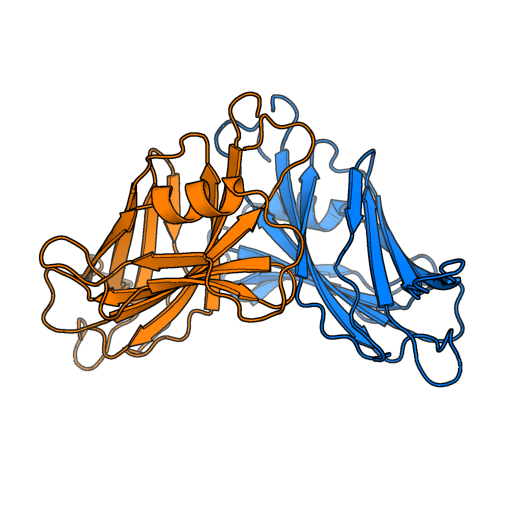17.72 101 GLU A N 1
ATOM 704 C CA . GLU A 1 101 ? 23.523 -1.297 -2.987 1.00 18.55 101 GLU A CA 1
ATOM 705 C C . GLU A 1 101 ? 23.338 -2.068 -4.289 1.00 14.93 101 GLU A C 1
ATOM 706 O O . GLU A 1 101 ? 22.265 -2.603 -4.544 1.00 17.96 101 GLU A O 1
ATOM 712 N N . ILE A 1 102 ? 24.379 -2.109 -5.107 1.00 18.89 102 ILE A N 1
ATOM 713 C CA . ILE A 1 102 ? 24.325 -2.901 -6.330 1.00 16.03 102 ILE A CA 1
ATOM 714 C C . ILE A 1 102 ? 25.007 -4.243 -6.129 1.00 21.90 102 ILE A C 1
ATOM 715 O O . ILE A 1 102 ? 25.003 -5.068 -7.028 1.00 17.89 102 ILE A O 1
ATOM 720 N N . LYS A 1 103 ? 25.604 -4.451 -4.959 1.00 20.64 103 LYS A N 1
ATOM 721 C CA . LYS A 1 103 ? 26.353 -5.685 -4.711 1.00 23.24 103 LYS A CA 1
ATOM 722 C C . LYS A 1 103 ? 25.498 -6.942 -4.902 1.00 22.61 103 LYS A C 1
ATOM 723 O O . LYS A 1 103 ? 25.919 -7.881 -5.576 1.00 22.09 103 LYS A O 1
ATOM 729 N N . PRO A 1 104 ? 24.298 -6.977 -4.304 1.00 18.75 104 PRO A N 1
ATOM 730 C CA . PRO A 1 104 ? 23.440 -8.150 -4.504 1.00 21.89 104 PRO A CA 1
ATOM 731 C C . PRO A 1 104 ? 23.182 -8.454 -5.980 1.00 22.73 104 PRO A C 1
ATOM 732 O O . PRO A 1 104 ? 23.250 -9.616 -6.398 1.00 22.63 104 PRO A O 1
ATOM 736 N N . TYR A 1 105 ? 22.881 -7.422 -6.760 1.00 18.90 105 TYR A N 1
ATOM 737 C CA . TYR A 1 105 ? 22.604 -7.607 -8.176 1.00 17.25 105 TYR A CA 1
ATOM 738 C C . TYR A 1 105 ? 23.840 -8.141 -8.896 1.00 17.17 105 TYR A C 1
ATOM 739 O O . TYR A 1 105 ? 23.742 -9.052 -9.716 1.00 17.71 105 TYR A O 1
ATOM 748 N N . ILE A 1 106 ? 25.003 -7.585 -8.583 1.00 16.82 106 ILE A N 1
ATOM 749 C CA . ILE A 1 106 ? 26.238 -7.997 -9.252 1.00 16.47 106 ILE A CA 1
ATOM 750 C C . ILE A 1 106 ? 26.605 -9.426 -8.843 1.00 21.14 106 ILE A C 1
ATOM 751 O O . ILE A 1 106 ? 27.011 -10.239 -9.678 1.00 20.60 106 ILE A O 1
ATOM 756 N N . GLU A 1 107 ? 26.451 -9.721 -7.554 1.00 19.21 107 GLU A N 1
ATOM 757 C CA . GLU A 1 107 ? 26.633 -11.072 -7.027 1.00 23.26 107 GLU A CA 1
ATOM 758 C C . GLU A 1 107 ? 25.811 -12.054 -7.848 1.00 24.84 107 GLU A C 1
ATOM 759 O O . GLU A 1 107 ? 26.309 -13.093 -8.290 1.00 25.66 107 GLU A O 1
ATOM 765 N N . ALA A 1 108 ? 24.539 -11.723 -8.033 1.00 21.04 108 ALA A N 1
ATOM 766 C CA . ALA A 1 108 ? 23.616 -12.582 -8.768 1.00 21.26 108 ALA A CA 1
ATOM 767 C C . ALA A 1 108 ? 24.018 -12.736 -10.231 1.00 22.65 108 ALA A C 1
ATOM 768 O O . ALA A 1 108 ? 23.892 -13.818 -10.799 1.00 24.59 108 ALA A O 1
ATOM 770 N N . LEU A 1 109 ? 24.517 -11.659 -10.831 1.00 20.06 109 LEU A N 1
ATOM 771 C CA . LEU A 1 109 ? 24.972 -11.687 -12.219 1.00 19.63 109 LEU A CA 1
ATOM 772 C C . LEU A 1 109 ? 26.109 -12.677 -12.399 1.00 25.85 109 LEU A C 1
ATOM 773 O O . LEU A 1 109 ? 26.376 -13.134 -13.509 1.00 26.62 109 LEU A O 1
ATOM 778 N N . ARG A 1 110 ? 26.786 -12.984 -11.298 1.00 25.24 110 ARG A N 1
ATOM 779 C CA . ARG A 1 110 ? 27.962 -13.842 -11.339 1.00 26.61 110 ARG A CA 1
ATOM 780 C C . ARG A 1 110 ? 27.644 -15.300 -11.068 1.00 28.09 110 ARG A C 1
ATOM 781 O O . ARG A 1 110 ? 28.502 -16.164 -11.234 1.00 29.76 110 ARG A O 1
ATOM 789 N N . MET A 1 111 ? 26.415 -15.576 -10.646 1.00 27.12 111 MET A N 1
ATOM 790 C CA . MET A 1 111 ? 25.986 -16.952 -10.435 1.00 29.11 111 MET A CA 1
ATOM 791 C C . MET A 1 111 ? 25.770 -17.665 -11.765 1.00 32.08 111 MET A C 1
ATOM 792 O O . MET A 1 111 ? 25.731 -17.031 -12.823 1.00 27.97 111 MET A O 1
ATOM 797 N N . GLN A 1 112 ? 25.638 -18.986 -11.698 1.00 29.44 112 GLN A N 1
ATOM 798 C CA . GLN A 1 112 ? 25.273 -19.793 -12.854 1.00 33.60 112 GLN A CA 1
ATOM 799 C C . GLN A 1 112 ? 23.762 -19.831 -12.935 1.00 30.41 112 GLN A C 1
ATOM 800 O O . GLN A 1 112 ? 23.124 -20.589 -12.207 1.00 33.69 112 GLN A O 1
ATOM 806 N N . LEU A 1 113 ? 23.176 -19.019 -13.808 1.00 29.25 113 LEU A N 1
ATOM 807 C CA . LEU A 1 113 ? 21.721 -18.977 -13.885 1.00 30.35 113 LEU A CA 1
ATOM 808 C C . LEU A 1 113 ? 21.149 -19.324 -15.259 1.00 27.11 113 LEU A C 1
ATOM 809 O O . LEU A 1 113 ? 19.937 -19.477 -15.408 1.00 25.52 113 LEU A O 1
ATOM 814 N N . ASP A 1 114 ? 22.016 -19.447 -16.258 1.00 30.76 114 ASP A N 1
ATOM 815 C CA . ASP A 1 114 ? 21.621 -20.117 -17.487 1.00 33.79 114 ASP A CA 1
ATOM 816 C C . ASP A 1 114 ? 21.137 -21.489 -17.052 1.00 31.90 114 ASP A C 1
ATOM 817 O O . ASP A 1 114 ? 21.822 -22.181 -16.299 1.00 32.21 114 ASP A O 1
ATOM 822 N N . GLY A 1 115 ? 19.953 -21.881 -17.498 1.00 32.57 115 GLY A N 1
ATOM 823 C CA . GLY A 1 115 ? 19.427 -23.172 -17.101 1.00 30.47 115 GLY A CA 1
ATOM 824 C C . GLY A 1 115 ? 18.510 -23.099 -15.894 1.00 31.90 115 GLY A C 1
ATOM 825 O O . GLY A 1 115 ? 17.918 -24.102 -15.501 1.00 27.52 115 GLY A O 1
ATOM 826 N N . LEU A 1 116 ? 18.394 -21.918 -15.290 1.00 29.37 116 LEU A N 1
ATOM 827 C CA . LEU A 1 116 ? 17.342 -21.704 -14.307 1.00 27.18 116 LEU A CA 1
ATOM 828 C C . LEU A 1 116 ? 16.091 -21.336 -15.072 1.00 23.23 116 LEU A C 1
ATOM 829 O O . LEU A 1 116 ? 16.168 -20.648 -16.091 1.00 26.04 116 LEU A O 1
ATOM 834 N N . PRO A 1 117 ? 14.929 -21.784 -14.590 1.00 24.58 117 PRO A N 1
ATOM 835 C CA . PRO A 1 117 ? 13.706 -21.448 -15.317 1.00 27.64 117 PRO A CA 1
ATOM 836 C C . PRO A 1 117 ? 13.412 -19.961 -15.204 1.00 26.73 117 PRO A C 1
ATOM 837 O O . PRO A 1 117 ? 13.816 -19.324 -14.229 1.00 26.20 117 PRO A O 1
ATOM 841 N N . SER A 1 118 ? 12.731 -19.415 -16.204 1.00 26.20 118 SER A N 1
ATOM 842 C CA . SER A 1 118 ? 12.321 -18.022 -16.154 1.00 27.53 118 SER A CA 1
ATOM 843 C C . SER A 1 118 ? 11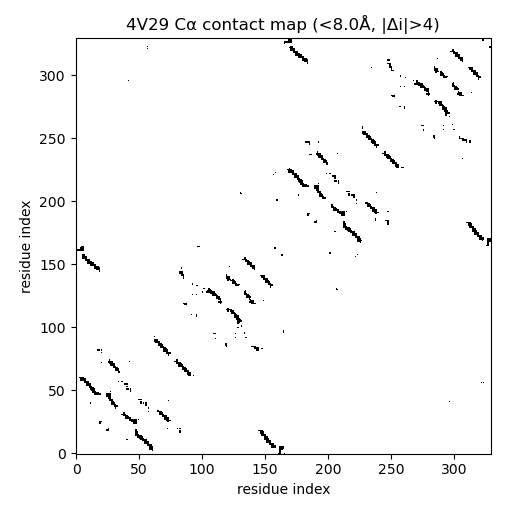.392 -17.799 -14.968 1.00 28.29 118 SER A C 1
ATOM 844 O O . SER A 1 118 ? 10.524 -18.625 -14.685 1.00 25.01 118 SER A O 1
ATOM 847 N N . GLY A 1 119 ? 11.586 -16.680 -14.273 1.00 23.13 119 GLY A N 1
ATOM 848 C CA . GLY A 1 119 ? 10.762 -16.335 -13.128 1.00 24.75 119 GLY A CA 1
ATOM 849 C C . GLY A 1 119 ? 11.408 -16.733 -11.815 1.00 21.48 119 GLY A C 1
ATOM 850 O O . GLY A 1 119 ? 10.847 -16.514 -10.741 1.00 27.86 119 GLY A O 1
ATOM 851 N N . THR A 1 120 ? 12.594 -17.320 -11.899 1.00 18.90 120 THR A N 1
ATOM 852 C CA . THR A 1 120 ? 13.337 -17.705 -10.710 1.00 19.27 120 THR A CA 1
ATOM 853 C C . THR A 1 120 ? 13.777 -16.484 -9.906 1.00 18.99 120 THR A C 1
ATOM 854 O O . THR A 1 120 ? 14.468 -15.603 -10.424 1.00 20.06 120 THR A O 1
ATOM 858 N N . ILE A 1 121 ? 13.384 -16.446 -8.637 1.00 19.16 121 ILE A N 1
ATOM 859 C CA . ILE A 1 121 ? 13.842 -15.396 -7.733 1.00 21.41 121 ILE A CA 1
ATOM 860 C C . ILE A 1 121 ? 15.172 -15.812 -7.137 1.00 19.30 121 ILE A C 1
ATOM 861 O O . ILE A 1 121 ? 15.263 -16.803 -6.403 1.00 23.32 121 ILE A O 1
ATOM 866 N N . VAL A 1 122 ? 16.215 -15.077 -7.489 1.00 17.32 122 VAL A N 1
ATOM 867 C CA . VAL A 1 122 ? 17.562 -15.395 -7.046 1.00 17.73 122 VAL A CA 1
ATOM 868 C C . VAL A 1 122 ? 17.836 -14.836 -5.651 1.00 21.78 122 VAL A C 1
ATOM 869 O O . VAL A 1 122 ? 18.415 -15.509 -4.797 1.00 23.61 122 VAL A O 1
ATOM 873 N N . THR A 1 1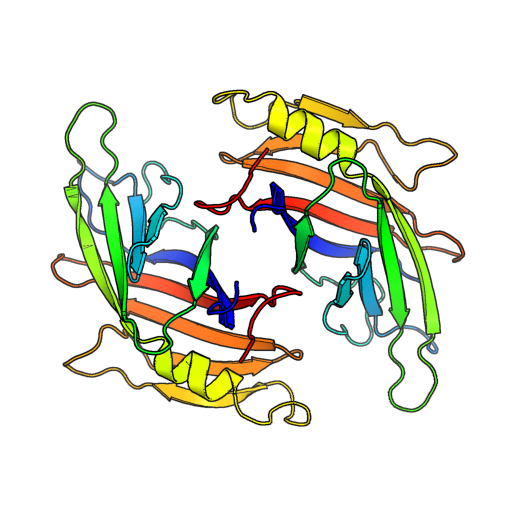23 ? 17.412 -13.597 -5.427 1.00 20.02 123 THR A N 1
ATOM 874 C CA . THR A 1 123 ? 17.669 -12.923 -4.169 1.00 18.47 123 THR A CA 1
ATOM 875 C C . THR A 1 123 ? 16.485 -12.053 -3.806 1.00 21.30 123 THR A C 1
ATOM 876 O O . THR A 1 123 ? 15.860 -11.452 -4.676 1.00 18.83 123 THR A O 1
ATOM 880 N N . THR A 1 124 ? 16.164 -12.003 -2.519 1.00 19.54 124 THR A N 1
ATOM 881 C CA . THR A 1 124 ? 15.161 -11.064 -2.035 1.00 23.39 124 THR A CA 1
ATOM 882 C C . THR A 1 124 ? 15.778 -10.175 -0.969 1.00 22.16 124 THR A C 1
ATOM 883 O O . THR A 1 124 ? 16.407 -10.666 -0.034 1.00 22.90 124 THR A O 1
ATOM 887 N N . VAL A 1 125 ? 15.605 -8.865 -1.111 1.00 18.57 125 VAL A N 1
ATOM 888 C CA . VAL A 1 125 ? 16.112 -7.929 -0.116 1.00 20.28 125 VAL A CA 1
ATOM 889 C C . VAL A 1 125 ? 14.915 -7.361 0.629 1.00 19.31 125 VAL A C 1
ATOM 890 O O . VAL A 1 125 ? 13.971 -6.864 0.013 1.00 17.26 125 VAL A O 1
ATOM 894 N N . LYS A 1 126 ? 14.941 -7.466 1.955 1.00 18.54 126 LYS A N 1
ATOM 895 C CA . LYS A 1 126 ? 13.831 -6.986 2.775 1.00 19.47 126 LYS A CA 1
ATOM 896 C C . LYS A 1 126 ? 14.018 -5.538 3.208 1.00 15.80 126 LYS A C 1
ATOM 897 O O . LYS A 1 126 ? 15.138 -5.099 3.460 1.00 16.57 126 LYS A O 1
ATOM 903 N N . PRO A 1 127 ? 12.909 -4.801 3.315 1.00 16.32 127 PRO A N 1
ATOM 904 C CA . PRO A 1 127 ? 12.998 -3.464 3.904 1.00 16.48 127 PRO A CA 1
ATOM 905 C C . PRO A 1 127 ? 13.595 -3.544 5.307 1.00 20.75 127 PRO A C 1
ATOM 906 O O . PRO A 1 127 ? 13.385 -4.526 6.018 1.00 22.84 127 PRO A O 1
ATOM 910 N N . SER A 1 128 ? 14.347 -2.530 5.703 1.00 17.20 128 SER A N 1
ATOM 911 C CA . SER A 1 128 ? 14.910 -2.515 7.039 1.00 16.52 128 SER A CA 1
ATOM 912 C C . SER A 1 128 ? 14.945 -1.076 7.510 1.00 16.12 128 SER A C 1
ATOM 913 O O . SER A 1 128 ? 14.611 -0.163 6.753 1.00 17.09 128 SER A O 1
ATOM 916 N N . ARG A 1 129 ? 15.354 -0.876 8.753 1.00 17.20 129 ARG A N 1
ATOM 917 C CA . ARG A 1 129 ? 15.472 0.465 9.293 1.00 16.03 129 ARG A CA 1
ATOM 918 C C . ARG A 1 129 ? 16.657 1.175 8.671 1.00 18.72 129 ARG A C 1
ATOM 919 O O . ARG A 1 129 ? 16.725 2.406 8.671 1.00 24.38 129 ARG A O 1
ATOM 927 N N . ARG A 1 130 ? 17.585 0.394 8.129 1.00 23.23 130 ARG A N 1
ATOM 928 C CA . ARG A 1 130 ? 18.810 0.941 7.563 1.00 22.68 130 ARG A CA 1
ATOM 929 C C . ARG A 1 130 ? 18.675 1.290 6.077 1.00 23.79 130 ARG A C 1
ATOM 930 O O . ARG A 1 130 ? 19.285 2.253 5.611 1.00 26.73 130 ARG A O 1
ATOM 938 N N . ASN A 1 131 ? 17.872 0.525 5.341 1.00 17.70 131 ASN A N 1
ATOM 939 C CA . ASN A 1 131 ? 17.764 0.747 3.898 1.00 16.41 131 ASN A CA 1
ATOM 940 C C . ASN A 1 131 ? 16.546 1.572 3.478 1.00 16.74 131 ASN A C 1
ATOM 941 O O . ASN A 1 131 ? 15.784 2.049 4.326 1.00 13.80 131 ASN A O 1
ATOM 946 N N . CYS A 1 132 ? 16.395 1.777 2.168 1.00 15.21 132 CYS A N 1
ATOM 947 C CA . CYS A 1 132 ? 15.372 2.671 1.647 1.00 12.43 132 CYS A CA 1
ATOM 948 C C . CYS A 1 132 ? 14.238 1.956 0.927 1.00 13.18 132 CYS A C 1
ATOM 949 O O . CYS A 1 132 ? 13.459 2.571 0.216 1.00 12.77 132 CYS A O 1
ATOM 952 N N . LEU A 1 133 ? 14.134 0.644 1.103 1.00 12.36 133 LEU A N 1
ATOM 953 C CA . LEU A 1 133 ? 13.125 -0.107 0.366 1.00 11.67 133 LEU A CA 1
ATOM 954 C C . LEU A 1 133 ? 11.740 0.091 0.960 1.00 14.25 133 LEU A C 1
ATOM 955 O O . LEU A 1 133 ? 11.578 0.008 2.177 1.00 15.26 133 LEU A O 1
ATOM 960 N N . ALA A 1 134 ? 10.748 0.347 0.115 1.00 13.95 134 ALA A N 1
ATOM 961 C CA . ALA A 1 134 ? 9.376 0.484 0.586 1.00 14.77 134 ALA A CA 1
ATOM 962 C C . ALA A 1 134 ? 8.724 -0.886 0.672 1.00 17.62 134 ALA A C 1
ATOM 963 O O . ALA A 1 134 ? 7.747 -1.074 1.395 1.00 17.90 134 ALA A O 1
ATOM 965 N N . GLU A 1 135 ? 9.265 -1.838 -0.084 1.00 12.99 135 GLU A N 1
ATOM 966 C CA . GLU A 1 135 ? 8.805 -3.222 -0.020 1.00 15.67 135 GLU A CA 1
ATOM 967 C C . GLU A 1 135 ? 9.956 -4.128 -0.423 1.00 18.71 135 GLU A C 1
ATOM 968 O O . GLU A 1 135 ? 10.992 -3.648 -0.890 1.00 17.15 135 GLU A O 1
ATOM 974 N N . GLU A 1 136 ? 9.782 -5.437 -0.250 1.00 18.77 136 GLU A N 1
ATOM 975 C CA . GLU A 1 136 ? 10.815 -6.381 -0.652 1.00 15.85 136 GLU A CA 1
ATOM 976 C C . GLU A 1 136 ? 11.221 -6.171 -2.104 1.00 13.25 136 GLU A C 1
ATOM 977 O O . GLU A 1 136 ? 10.378 -6.022 -2.987 1.00 15.59 136 GLU A O 1
ATOM 983 N N . SER A 1 137 ? 12.524 -6.197 -2.336 1.00 16.03 137 SER A N 1
ATOM 984 C CA . SER A 1 137 ? 13.080 -6.078 -3.676 1.00 14.00 137 SER A CA 1
ATOM 985 C C . SER A 1 137 ? 13.559 -7.440 -4.137 1.00 14.59 137 SER A C 1
ATOM 986 O O . SER A 1 137 ? 14.368 -8.071 -3.467 1.00 19.59 137 SER A O 1
ATOM 989 N N . ARG A 1 138 ? 13.067 -7.888 -5.285 1.00 14.80 138 ARG A N 1
ATOM 990 C CA . ARG A 1 138 ? 13.471 -9.182 -5.817 1.00 17.68 138 ARG A CA 1
ATOM 991 C C . ARG A 1 138 ? 14.491 -9.035 -6.937 1.00 16.34 138 ARG A C 1
ATOM 992 O O . ARG A 1 138 ? 14.366 -8.162 -7.789 1.00 17.79 138 ARG A O 1
ATOM 1000 N N . VAL A 1 139 ? 15.505 -9.891 -6.924 1.00 16.43 139 VAL A N 1
ATOM 1001 C CA . VAL A 1 139 ? 16.394 -10.034 -8.066 1.00 13.51 139 VAL A CA 1
ATOM 1002 C C . VAL A 1 139 ? 15.890 -11.277 -8.808 1.00 16.27 139 VAL A C 1
ATOM 1003 O O . VAL A 1 139 ? 15.958 -12.389 -8.276 1.00 19.63 139 VAL A O 1
ATOM 1007 N N . THR A 1 140 ? 15.351 -11.084 -10.013 1.00 14.86 140 THR A N 1
ATOM 1008 C CA . THR A 1 140 ? 14.672 -12.163 -10.737 1.00 15.55 140 THR A CA 1
ATOM 1009 C C . THR A 1 140 ? 15.379 -12.520 -12.040 1.00 16.80 140 THR A C 1
ATOM 1010 O O . THR A 1 140 ? 15.802 -11.651 -12.795 1.00 14.11 140 THR A O 1
ATOM 1014 N N . TRP A 1 141 ? 15.514 -13.819 -12.291 1.00 18.34 141 TRP A N 1
ATOM 1015 C CA . TRP A 1 141 ? 15.995 -14.312 -13.573 1.00 20.71 141 TRP A CA 1
ATOM 1016 C C . TRP A 1 141 ? 14.763 -14.538 -14.444 1.00 22.60 141 TRP A C 1
ATOM 1017 O O . TRP A 1 141 ? 13.960 -15.428 -14.175 1.00 20.15 141 TRP A O 1
ATOM 1028 N N . VAL A 1 142 ? 14.597 -13.713 -15.473 1.00 21.51 142 VAL A N 1
ATOM 1029 C CA . VAL A 1 142 ? 13.417 -13.810 -16.326 1.00 24.62 142 VAL A CA 1
ATOM 1030 C C . VAL A 1 142 ? 13.758 -13.592 -17.789 1.00 29.16 142 VAL A C 1
ATOM 1031 O O . VAL A 1 142 ? 14.591 -12.754 -18.123 1.00 26.84 142 VAL A O 1
ATOM 1035 N N . ASP A 1 143 ? 13.115 -14.364 -18.660 1.00 29.57 143 ASP A N 1
ATOM 1036 C CA . ASP A 1 143 ? 13.313 -14.205 -20.095 1.00 29.46 143 ASP A CA 1
ATOM 1037 C C . ASP A 1 143 ? 14.791 -14.063 -20.437 1.00 29.27 143 ASP A C 1
ATOM 1038 O O . ASP A 1 143 ? 15.163 -13.245 -21.277 1.00 32.23 143 ASP A O 1
ATOM 1043 N N . GLY A 1 144 ? 15.625 -14.857 -19.771 1.00 24.92 144 GLY A N 1
ATOM 1044 C CA . GLY A 1 144 ? 17.055 -14.868 -20.014 1.00 26.90 144 GLY A CA 1
ATOM 1045 C C . GLY A 1 144 ? 17.803 -13.632 -19.540 1.00 27.02 144 GLY A C 1
ATOM 1046 O O . GLY A 1 144 ? 18.959 -13.417 -19.913 1.00 27.83 144 GLY A O 1
ATOM 1047 N N . LYS A 1 145 ? 17.154 -12.817 -18.713 1.00 26.51 145 LYS A N 1
ATOM 1048 C CA . LYS A 1 145 ? 17.780 -11.597 -18.205 1.00 22.44 145 LYS A CA 1
ATOM 1049 C C . LYS A 1 145 ? 17.654 -11.546 -16.696 1.00 18.57 145 LYS A C 1
ATOM 1050 O O . LYS A 1 145 ? 16.672 -12.025 -16.134 1.00 21.07 145 LYS A O 1
ATOM 1056 N N . LEU A 1 146 ? 18.637 -10.946 -16.041 1.00 16.88 146 LEU A N 1
ATOM 1057 C CA . LEU A 1 146 ? 18.531 -10.717 -14.605 1.00 14.10 146 LEU A CA 1
ATOM 1058 C C . LEU A 1 146 ? 18.063 -9.288 -14.385 1.00 15.25 146 LEU A C 1
ATOM 1059 O O . LEU A 1 146 ? 18.613 -8.349 -14.972 1.00 14.60 146 LEU A O 1
ATOM 1064 N N . VAL A 1 147 ? 17.041 -9.130 -13.553 1.00 11.94 147 VAL A N 1
ATOM 1065 C CA . VAL A 1 147 ? 16.512 -7.799 -13.276 1.00 12.13 147 VAL A CA 1
ATOM 1066 C C . VAL A 1 147 ? 16.351 -7.624 -11.777 1.00 13.89 147 VAL A C 1
ATOM 1067 O O . VAL A 1 147 ? 16.145 -8.595 -11.053 1.00 14.47 147 VAL A O 1
ATOM 1071 N N . GLN A 1 148 ? 16.482 -6.388 -11.300 1.00 13.92 148 GLN A N 1
ATOM 1072 C CA . GLN A 1 148 ? 16.114 -6.094 -9.918 1.00 13.71 148 GLN A CA 1
ATOM 1073 C C . GLN A 1 148 ? 15.082 -4.976 -9.874 1.00 13.86 148 GLN A C 1
ATOM 1074 O O . GLN A 1 148 ? 15.309 -3.896 -10.399 1.00 11.62 148 GLN A O 1
ATOM 1080 N N . ASP A 1 149 ? 13.944 -5.249 -9.243 1.00 15.62 149 ASP A N 1
ATOM 1081 C CA . ASP A 1 149 ? 12.889 -4.258 -9.097 1.00 17.07 149 ASP A CA 1
ATOM 1082 C C . ASP A 1 149 ? 13.029 -3.583 -7.744 1.00 11.90 149 ASP A C 1
ATOM 1083 O O . ASP A 1 149 ? 13.211 -4.247 -6.730 1.00 15.90 149 ASP A O 1
ATOM 1088 N N . LEU A 1 150 ? 12.954 -2.255 -7.740 1.00 11.99 150 LEU A N 1
ATOM 1089 C CA . LEU A 1 150 ? 13.122 -1.481 -6.519 1.00 12.59 150 LEU A CA 1
ATOM 1090 C C . LEU A 1 150 ? 11.984 -0.486 -6.359 1.00 11.80 150 LEU A C 1
ATOM 1091 O O . LEU A 1 150 ? 11.623 0.212 -7.303 1.00 12.46 150 LEU A O 1
ATOM 1096 N N . VAL A 1 151 ? 11.416 -0.421 -5.160 1.00 10.52 151 VAL A N 1
ATOM 1097 C CA . VAL A 1 151 ? 10.556 0.708 -4.803 1.00 10.64 151 VAL A CA 1
ATOM 1098 C C . VAL A 1 151 ? 11.227 1.389 -3.630 1.00 12.15 151 VAL A C 1
ATOM 1099 O O . VAL A 1 151 ? 11.340 0.814 -2.547 1.00 12.10 151 VAL A O 1
ATOM 1103 N N . LEU A 1 152 ? 11.713 2.603 -3.867 1.00 9.84 152 LEU A N 1
ATOM 1104 C CA . LEU A 1 152 ? 12.470 3.342 -2.869 1.00 11.46 152 LEU A CA 1
ATOM 1105 C C . LEU A 1 152 ? 11.609 4.412 -2.201 1.00 11.11 152 LEU A C 1
ATOM 1106 O O . LEU A 1 152 ? 11.023 5.260 -2.872 1.00 11.98 152 LEU A O 1
ATOM 1111 N N . ARG A 1 153 ? 11.527 4.373 -0.882 1.00 9.08 153 ARG A N 1
ATOM 1112 C CA . ARG A 1 153 ? 10.898 5.474 -0.165 1.00 11.65 153 ARG A CA 1
ATOM 1113 C C . ARG A 1 153 ? 11.950 6.528 0.061 1.00 11.07 153 ARG A C 1
ATOM 1114 O O . ARG A 1 153 ? 13.044 6.244 0.553 1.00 13.25 153 ARG A O 1
ATOM 1122 N N . LEU A 1 154 ? 11.621 7.756 -0.317 1.00 9.17 154 LEU A N 1
ATOM 1123 C CA . LEU A 1 154 ? 12.561 8.856 -0.216 1.00 10.11 154 LEU A CA 1
ATOM 1124 C C . LEU A 1 154 ? 12.722 9.303 1.228 1.00 11.06 154 LEU A C 1
ATOM 1125 O O . LEU A 1 154 ? 11.738 9.410 1.964 1.00 11.89 154 LEU A O 1
ATOM 1130 N N . ARG A 1 155 ? 13.970 9.515 1.623 1.00 8.44 155 ARG A N 1
ATOM 1131 C CA . ARG A 1 155 ? 14.332 10.070 2.922 1.00 10.49 155 ARG A CA 1
ATOM 1132 C C . ARG A 1 155 ? 14.334 11.589 2.858 1.00 9.65 155 ARG A C 1
ATOM 1133 O O . ARG A 1 155 ? 14.418 12.174 1.778 1.00 11.62 155 ARG A O 1
ATOM 1141 N N . HIS A 1 156 ? 14.256 12.219 4.032 1.00 10.55 156 HIS A N 1
ATOM 1142 C CA . HIS A 1 156 ? 14.462 13.664 4.163 1.00 12.13 156 HIS A CA 1
ATOM 1143 C C . HIS A 1 156 ? 13.431 14.493 3.416 1.00 12.03 156 HIS A C 1
ATOM 1144 O O . HIS A 1 156 ? 13.736 15.566 2.884 1.00 13.49 156 HIS A O 1
ATOM 1151 N N . VAL A 1 157 ? 12.200 13.999 3.373 1.00 10.43 157 VAL A N 1
ATOM 1152 C CA . VAL A 1 157 ? 11.133 14.684 2.680 1.00 10.50 157 VAL A CA 1
ATOM 1153 C C . VAL A 1 157 ? 9.801 14.186 3.250 1.00 10.98 157 VAL A C 1
ATOM 1154 O O . VAL A 1 157 ? 9.723 13.096 3.827 1.00 11.49 157 VAL A O 1
ATOM 1158 N N . GLU A 1 158 ? 8.745 14.972 3.081 1.00 9.85 158 GLU A N 1
ATOM 1159 C CA . GLU A 1 158 ? 7.475 14.661 3.736 1.00 13.07 158 GLU A CA 1
ATOM 1160 C C . GLU A 1 158 ? 6.681 13.539 3.066 1.00 13.87 158 GLU A C 1
ATOM 1161 O O . GLU A 1 158 ? 5.750 12.997 3.656 1.00 14.27 158 GLU A O 1
ATOM 1167 N N . CYS A 1 159 ? 7.047 13.192 1.830 1.00 11.23 159 CYS A N 1
ATOM 1168 C CA . CYS A 1 159 ? 6.372 12.131 1.094 1.00 9.56 159 CYS A CA 1
ATOM 1169 C C . CYS A 1 159 ? 7.162 11.836 -0.176 1.00 10.75 159 CYS A C 1
ATOM 1170 O O . CYS A 1 159 ? 7.994 12.641 -0.589 1.00 11.16 159 CYS A O 1
ATOM 1173 N N . GLY A 1 160 ? 6.887 10.682 -0.774 1.00 10.45 160 GLY A N 1
ATOM 1174 C CA . GLY A 1 160 ? 7.410 10.357 -2.097 1.00 9.04 160 GLY A CA 1
ATOM 1175 C C . GLY A 1 160 ? 8.108 9.013 -2.161 1.00 7.23 160 GLY A C 1
ATOM 1176 O O . GLY A 1 160 ? 8.810 8.607 -1.241 1.00 8.89 160 GLY A O 1
ATOM 1177 N N . GLU A 1 161 ? 7.903 8.333 -3.286 1.00 9.22 161 GLU A N 1
ATOM 1178 C CA . GLU A 1 161 ? 8.621 7.104 -3.598 1.00 10.39 161 GLU A CA 1
ATOM 1179 C C . GLU A 1 161 ? 9.109 7.185 -5.027 1.00 7.72 161 GLU A C 1
ATOM 1180 O O . GLU A 1 161 ? 8.492 7.843 -5.870 1.00 8.46 161 GLU A O 1
ATOM 1186 N N . VAL A 1 162 ? 10.205 6.489 -5.306 1.00 8.13 162 VAL A N 1
ATOM 1187 C CA . VAL A 1 162 ? 10.651 6.325 -6.688 1.00 8.15 162 VAL A CA 1
ATOM 1188 C C . VAL A 1 162 ? 10.781 4.848 -7.006 1.00 6.97 162 VAL A C 1
ATOM 1189 O O . VAL A 1 162 ? 11.383 4.095 -6.245 1.00 9.66 162 VAL A O 1
ATOM 1193 N N . GLU A 1 163 ? 10.205 4.457 -8.139 1.00 8.73 163 GLU A N 1
ATOM 1194 C CA . GLU A 1 163 ? 10.295 3.085 -8.628 1.00 10.20 163 GLU A CA 1
ATOM 1195 C C . GLU A 1 163 ? 11.380 2.985 -9.688 1.00 9.69 163 GLU A C 1
ATOM 1196 O O . GLU A 1 163 ? 11.428 3.801 -10.584 1.00 10.06 163 GLU A O 1
ATOM 1202 N N . ALA A 1 164 ? 12.234 1.972 -9.579 1.00 9.10 164 ALA A N 1
ATOM 1203 C CA . ALA A 1 164 ? 13.340 1.799 -10.523 1.00 9.88 164 ALA A CA 1
ATOM 1204 C C . ALA A 1 164 ? 13.549 0.324 -10.793 1.00 12.38 164 ALA A C 1
ATOM 1205 O O . ALA A 1 164 ? 13.111 -0.526 -10.022 1.00 11.66 164 ALA A O 1
ATOM 1207 N N . GLN A 1 165 ? 14.218 0.018 -11.900 1.00 10.92 165 GLN A N 1
ATOM 1208 C CA . GLN A 1 165 ? 14.565 -1.364 -12.200 1.00 11.30 165 GLN A CA 1
ATOM 1209 C C . GLN A 1 165 ? 15.992 -1.428 -12.707 1.00 11.58 165 GLN A C 1
ATOM 1210 O O . GLN A 1 165 ? 16.386 -0.635 -13.553 1.00 11.75 165 GLN A O 1
ATOM 1216 N N . LEU A 1 166 ? 16.760 -2.387 -12.207 1.00 10.76 166 LEU A N 1
ATOM 1217 C CA . LEU A 1 166 ? 18.123 -2.566 -12.690 1.00 12.32 166 LEU A CA 1
ATOM 1218 C C . LEU A 1 166 ? 18.129 -3.615 -13.778 1.00 13.21 166 LEU A C 1
ATOM 1219 O O . LEU A 1 166 ? 17.475 -4.640 -13.643 1.00 12.44 166 LEU A O 1
ATOM 1224 N N . GLN A 1 167 ? 18.868 -3.339 -14.849 1.00 12.27 167 GLN A N 1
ATOM 1225 C CA . GLN A 1 167 ? 19.184 -4.364 -15.847 1.00 11.49 167 GLN A CA 1
ATOM 1226 C C . GLN A 1 167 ? 20.645 -4.242 -16.244 1.00 14.06 167 GLN A C 1
ATOM 1227 O O . GLN A 1 167 ? 21.321 -3.306 -15.853 1.00 14.41 167 GLN A O 1
ATOM 1233 N N . TRP A 1 168 ? 21.142 -5.205 -17.010 1.00 14.77 168 TRP A N 1
ATOM 1234 C CA . TRP A 1 168 ? 22.566 -5.218 -17.314 1.00 17.02 168 TRP A CA 1
ATOM 1235 C C . TRP A 1 168 ? 22.834 -5.134 -18.811 1.00 13.63 168 TRP A C 1
ATOM 1236 O O . TRP A 1 168 ? 22.143 -5.758 -19.611 1.00 19.54 168 TRP A O 1
ATOM 1247 N N . ILE A 1 169 ? 23.840 -4.351 -19.186 1.00 14.42 169 ILE A N 1
ATOM 1248 C CA . ILE A 1 169 ? 24.256 -4.269 -20.583 1.00 15.81 169 ILE A CA 1
ATOM 1249 C C . ILE A 1 169 ? 25.695 -4.733 -20.707 1.00 19.56 169 ILE A C 1
ATOM 1250 O O . ILE A 1 169 ? 26.592 -4.197 -20.063 1.00 17.50 169 ILE A O 1
ATOM 1255 N N . ASP A 1 170 ? 25.925 -5.744 -21.535 1.00 22.34 170 ASP A N 1
ATOM 1256 C CA . ASP A 1 170 ? 27.293 -6.181 -21.768 1.00 26.53 170 ASP A CA 1
ATOM 1257 C C . ASP A 1 170 ? 27.979 -5.252 -22.765 1.00 28.23 170 ASP A C 1
ATOM 1258 O O . ASP A 1 170 ? 27.337 -4.698 -23.665 1.00 24.90 170 ASP A O 1
ATOM 1263 N N . LEU A 1 171 ? 29.279 -5.055 -22.572 1.00 28.28 171 LEU A N 1
ATOM 1264 C CA . LEU A 1 171 ? 30.101 -4.308 -23.516 1.00 34.10 171 LEU A CA 1
ATOM 1265 C C . LEU A 1 171 ? 31.227 -5.194 -24.027 1.00 36.17 171 LEU A C 1
ATOM 1266 O O . LEU A 1 171 ? 32.132 -5.551 -23.270 1.00 36.18 171 LEU A O 1
ATOM 1271 N N . PRO A 1 172 ? 31.166 -5.575 -25.310 1.00 39.01 172 PRO A N 1
ATOM 1272 C CA . PRO A 1 172 ? 32.302 -6.299 -25.884 1.00 40.28 172 PRO A CA 1
ATOM 1273 C C . PRO A 1 172 ? 33.579 -5.483 -25.695 1.00 38.36 172 PRO A C 1
ATOM 1274 O O . PRO A 1 172 ? 33.577 -4.274 -25.935 1.00 36.86 172 PRO A O 1
ATOM 1278 N N . GLY A 1 173 ? 34.648 -6.132 -25.244 1.00 40.97 173 GLY A N 1
ATOM 1279 C CA . GLY A 1 173 ? 35.898 -5.439 -24.985 1.00 38.62 173 GLY A CA 1
ATOM 1280 C C . GLY A 1 173 ? 36.124 -5.140 -23.514 1.00 42.68 173 GLY A C 1
ATOM 1281 O O . GLY A 1 173 ? 37.189 -4.656 -23.125 1.00 45.61 173 GLY A O 1
ATOM 1282 N N . SER A 1 174 ? 35.127 -5.434 -22.687 1.00 40.79 174 SER A N 1
ATOM 1283 C CA . SER A 1 174 ? 35.229 -5.148 -21.259 1.00 41.60 174 SER A CA 1
ATOM 1284 C C . SER A 1 174 ? 35.772 -6.335 -20.457 1.00 39.93 174 SER A C 1
ATOM 1285 O O . SER A 1 174 ? 35.798 -7.473 -20.936 1.00 38.17 174 SER A O 1
ATOM 1288 N N . LYS A 1 175 ? 36.209 -6.054 -19.233 1.00 37.34 175 LYS A N 1
ATOM 1289 C CA . LYS A 1 175 ? 36.713 -7.084 -18.334 1.00 35.13 175 LYS A CA 1
ATOM 1290 C C . LYS A 1 175 ? 35.639 -8.127 -18.073 1.00 37.16 175 LYS A C 1
ATOM 1291 O O . LYS A 1 175 ? 35.925 -9.323 -18.005 1.00 37.44 175 LYS A O 1
ATOM 1297 N N . GLY A 1 176 ? 34.399 -7.667 -17.930 1.00 36.39 176 GLY A N 1
ATOM 1298 C CA . GLY A 1 176 ? 33.278 -8.565 -17.728 1.00 31.71 176 GLY A CA 1
ATOM 1299 C C . GLY A 1 176 ? 33.122 -8.991 -16.283 1.00 33.06 176 GLY A C 1
ATOM 1300 O O . GLY A 1 176 ? 33.888 -8.572 -15.414 1.00 36.10 176 GLY A O 1
ATOM 1301 N N . LEU A 1 177 ? 32.130 -9.839 -16.030 1.00 33.26 177 LEU A N 1
ATOM 1302 C CA . LEU A 1 177 ? 31.804 -10.272 -14.672 1.00 35.91 177 LEU A CA 1
ATOM 1303 C C . LEU A 1 177 ? 32.667 -11.438 -14.188 1.00 40.78 177 LEU A C 1
ATOM 1304 O O . LEU A 1 177 ? 33.184 -11.418 -13.067 1.00 43.88 177 LEU A O 1
ATOM 1309 N N . MET B 1 13 ? 36.270 2.528 -26.104 1.00 41.22 13 MET B N 1
ATOM 1310 C CA . MET B 1 13 ? 35.863 3.655 -25.272 1.00 42.14 13 MET B CA 1
ATOM 1311 C C . MET B 1 13 ? 36.479 4.948 -25.803 1.00 43.83 13 MET B C 1
ATOM 1312 O O . MET B 1 13 ? 35.804 5.974 -25.911 1.00 40.61 13 MET B O 1
ATOM 1317 N N . ASP B 1 14 ? 37.766 4.895 -26.136 1.00 45.73 14 ASP B N 1
ATOM 1318 C CA . ASP B 1 14 ? 38.371 5.947 -26.942 1.00 46.27 14 ASP B CA 1
ATOM 1319 C C . ASP B 1 14 ? 37.790 5.810 -28.339 1.00 41.29 14 ASP B C 1
ATOM 1320 O O . ASP B 1 14 ? 37.870 6.726 -29.161 1.00 44.44 14 ASP B O 1
ATOM 1325 N N . ASP B 1 15 ? 37.200 4.644 -28.591 1.00 39.36 15 ASP B N 1
ATOM 1326 C CA . ASP B 1 15 ? 36.632 4.313 -29.888 1.00 38.45 15 ASP B CA 1
ATOM 1327 C C . ASP B 1 15 ? 35.127 4.542 -29.909 1.00 32.75 15 ASP B C 1
ATOM 1328 O O . ASP B 1 15 ? 34.520 4.620 -30.970 1.00 30.87 15 ASP B O 1
ATOM 1333 N N . LEU B 1 16 ? 34.532 4.658 -28.727 1.00 30.01 16 LEU B N 1
ATOM 1334 C CA . LEU B 1 16 ? 33.078 4.623 -28.598 1.00 29.98 16 LEU B CA 1
ATOM 1335 C C . LEU B 1 16 ? 32.378 5.946 -28.903 1.00 26.73 16 LEU B C 1
ATOM 1336 O O . LEU B 1 16 ? 32.582 6.942 -28.206 1.00 29.00 16 LEU B O 1
ATOM 1341 N N . LEU B 1 17 ? 31.536 5.941 -29.932 1.00 23.28 17 LEU B N 1
ATOM 1342 C CA . LEU B 1 17 ? 30.689 7.087 -30.245 1.00 21.35 17 LEU B CA 1
ATOM 1343 C C . LEU B 1 17 ? 29.572 7.209 -29.215 1.00 20.93 17 LEU B C 1
ATOM 1344 O O . LEU B 1 17 ? 29.217 8.305 -28.776 1.00 19.51 17 LEU B O 1
ATOM 1349 N N . GLY B 1 18 ? 29.022 6.065 -28.840 1.00 18.81 18 GLY B N 1
ATOM 1350 C CA . GLY B 1 18 ? 27.883 5.998 -27.943 1.00 14.74 18 GLY B CA 1
ATOM 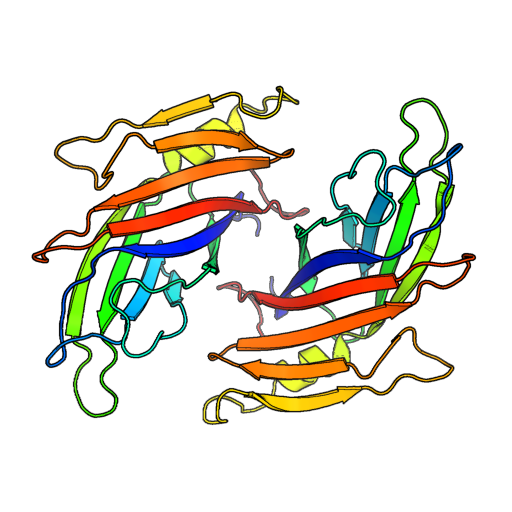1351 C C . GLY B 1 18 ? 27.255 4.621 -28.069 1.00 16.70 18 GLY B C 1
ATOM 1352 O O . GLY B 1 18 ? 27.853 3.713 -28.658 1.00 16.47 18 GLY B O 1
ATOM 1353 N N . LEU B 1 19 ? 26.062 4.447 -27.508 1.00 14.53 19 LEU B N 1
ATOM 1354 C CA . LEU B 1 19 ? 25.342 3.191 -27.675 1.00 13.91 19 LEU B CA 1
ATOM 1355 C C . LEU B 1 19 ? 24.033 3.424 -28.408 1.00 11.94 19 LEU B C 1
ATOM 1356 O O . LEU B 1 19 ? 23.359 4.431 -28.219 1.00 13.31 19 LEU B O 1
ATOM 1361 N N . LEU B 1 20 ? 23.686 2.470 -29.265 1.00 12.61 20 LEU B N 1
ATOM 1362 C CA . LEU B 1 20 ? 22.426 2.511 -29.974 1.00 14.00 20 LEU B CA 1
ATOM 1363 C C . LEU B 1 20 ? 21.444 1.599 -29.262 1.00 11.31 20 LEU B C 1
ATOM 1364 O O . LEU B 1 20 ? 21.680 0.391 -29.174 1.00 13.45 20 LEU B O 1
ATOM 1369 N N . ARG B 1 21 ? 20.371 2.180 -28.727 1.00 9.59 21 ARG B N 1
ATOM 1370 C CA . ARG B 1 21 ? 19.324 1.392 -28.113 1.00 11.61 21 ARG B CA 1
ATOM 1371 C C . ARG B 1 21 ? 18.277 1.072 -29.170 1.00 12.03 21 ARG B C 1
ATOM 1372 O O . ARG B 1 21 ? 17.580 1.962 -29.661 1.00 13.56 21 ARG B O 1
ATOM 1380 N N . ILE B 1 22 ? 18.178 -0.203 -29.534 1.00 9.53 22 ILE B N 1
ATOM 1381 C CA . ILE B 1 22 ? 17.148 -0.594 -30.485 1.00 11.94 22 ILE B CA 1
ATOM 1382 C C . ILE B 1 22 ? 15.954 -1.146 -29.711 1.00 10.76 22 ILE B C 1
ATOM 1383 O O . ILE B 1 22 ? 16.010 -2.243 -29.149 1.00 11.58 22 ILE B O 1
ATOM 1388 N N . ARG B 1 23 ? 14.880 -0.365 -29.666 1.00 10.45 23 ARG B N 1
ATOM 1389 C CA . ARG B 1 23 ? 13.666 -0.822 -29.017 1.00 11.45 23 ARG B CA 1
ATOM 1390 C C . ARG B 1 23 ? 12.877 -1.639 -30.028 1.00 12.33 23 ARG B C 1
ATOM 1391 O O . ARG B 1 23 ? 12.335 -1.091 -30.985 1.00 12.41 23 ARG B O 1
ATOM 1399 N N . ILE B 1 24 ? 12.833 -2.952 -29.825 1.00 9.75 24 ILE B N 1
ATOM 1400 C CA . ILE B 1 24 ? 12.045 -3.833 -30.682 1.00 11.22 24 ILE B CA 1
ATOM 1401 C C . ILE B 1 24 ? 10.630 -3.816 -30.130 1.00 12.32 24 ILE B C 1
ATOM 1402 O O . ILE B 1 24 ? 10.371 -4.353 -29.055 1.00 14.42 24 ILE B O 1
ATOM 1407 N N . LYS B 1 25 ? 9.708 -3.186 -30.843 1.00 10.45 25 LYS B N 1
ATOM 1408 C CA . LYS B 1 25 ? 8.372 -2.987 -30.281 1.00 12.87 25 LYS B CA 1
ATOM 1409 C C . LYS B 1 25 ? 7.469 -4.198 -30.470 1.00 13.93 25 LYS B C 1
ATOM 1410 O O . LYS B 1 25 ? 6.998 -4.787 -29.495 1.00 13.25 25 LYS B O 1
ATOM 1416 N N . ARG B 1 26 ? 7.228 -4.569 -31.722 1.00 13.83 26 ARG B N 1
ATOM 1417 C CA . ARG B 1 26 ? 6.282 -5.639 -32.018 1.00 11.33 26 ARG B CA 1
ATOM 1418 C C . ARG B 1 26 ? 6.498 -6.228 -33.401 1.00 9.07 26 ARG B C 1
ATOM 1419 O O . ARG B 1 26 ? 7.113 -5.603 -34.271 1.00 10.23 26 ARG B O 1
ATOM 1427 N N . GLY B 1 27 ? 5.987 -7.441 -33.589 1.00 11.27 27 GLY B N 1
ATOM 1428 C CA . GLY B 1 27 ? 5.912 -8.053 -34.906 1.00 11.51 27 GLY B CA 1
ATOM 1429 C C . GLY B 1 27 ? 4.457 -8.065 -35.332 1.00 10.64 27 GLY B C 1
ATOM 1430 O O . GLY B 1 27 ? 3.575 -8.194 -34.487 1.00 13.36 27 GLY B O 1
ATOM 1431 N N . VAL B 1 28 ? 4.217 -7.902 -36.627 1.00 12.52 28 VAL B N 1
ATOM 1432 C CA . VAL B 1 28 ? 2.858 -7.800 -37.154 1.00 11.98 28 VAL B CA 1
ATOM 1433 C C . VAL B 1 28 ? 2.630 -8.776 -38.300 1.00 13.29 28 VAL B C 1
ATOM 1434 O O . VAL B 1 28 ? 3.362 -8.766 -39.296 1.00 12.50 28 VAL B O 1
ATOM 1438 N N . ASN B 1 29 ? 1.605 -9.611 -38.142 1.00 13.78 29 ASN B N 1
ATOM 1439 C CA . ASN B 1 29 ? 1.265 -10.659 -39.102 1.00 14.54 29 ASN B CA 1
ATOM 1440 C C . ASN B 1 29 ? 2.488 -11.441 -39.575 1.00 13.01 29 ASN B C 1
ATOM 1441 O O . ASN B 1 29 ? 2.749 -11.550 -40.781 1.00 12.82 29 ASN B O 1
ATOM 1446 N N . LEU B 1 30 ? 3.240 -11.966 -38.615 1.00 11.03 30 LEU B N 1
ATOM 1447 C CA . LEU B 1 30 ? 4.422 -12.773 -38.917 1.00 11.59 30 LEU B CA 1
ATOM 1448 C C . LEU B 1 30 ? 4.055 -14.135 -39.478 1.00 11.63 30 LEU B C 1
ATOM 1449 O O . LEU B 1 30 ? 2.926 -14.621 -39.307 1.00 13.18 30 LEU B O 1
ATOM 1454 N N . ALA B 1 31 ? 5.024 -14.766 -40.128 1.00 9.59 31 ALA B N 1
ATOM 1455 C CA . ALA B 1 31 ? 4.787 -16.055 -40.773 1.00 9.58 31 ALA B CA 1
ATOM 1456 C C . ALA B 1 31 ? 4.547 -17.194 -39.781 1.00 11.45 31 ALA B C 1
ATOM 1457 O O . ALA B 1 31 ? 5.136 -17.239 -38.695 1.00 12.26 31 ALA B O 1
ATOM 1459 N N . VAL B 1 32 ? 3.660 -18.099 -40.175 1.00 11.70 32 VAL B N 1
ATOM 1460 C CA . VAL B 1 32 ? 3.362 -19.314 -39.416 1.00 11.34 32 VAL B CA 1
ATOM 1461 C C . VAL B 1 32 ? 4.385 -20.409 -39.698 1.00 10.64 32 VAL B C 1
ATOM 1462 O O . VAL B 1 32 ? 4.565 -20.823 -40.844 1.00 12.49 32 VAL B O 1
ATOM 1466 N N . ARG B 1 33 ? 5.062 -20.873 -38.643 1.00 11.00 33 ARG B N 1
ATOM 1467 C CA . ARG B 1 33 ? 6.140 -21.842 -38.821 1.00 12.22 33 ARG B CA 1
ATOM 1468 C C . ARG B 1 33 ? 6.017 -23.063 -37.925 1.00 13.45 33 ARG B C 1
ATOM 1469 O O . ARG B 1 33 ? 6.892 -23.923 -37.908 1.00 12.25 33 ARG B O 1
ATOM 1477 N N . ASP B 1 34 ? 4.931 -23.125 -37.170 1.00 13.07 34 ASP B N 1
ATOM 1478 C CA . ASP B 1 34 ? 4.518 -24.373 -36.565 1.00 16.65 34 ASP B CA 1
ATOM 1479 C C . ASP B 1 34 ? 3.326 -24.842 -37.389 1.00 19.96 34 ASP B C 1
ATOM 1480 O O . ASP B 1 34 ? 3.438 -24.937 -38.613 1.00 24.61 34 ASP B O 1
ATOM 1485 N N . ILE B 1 35 ? 2.192 -25.116 -36.762 1.00 22.02 35 ILE B N 1
ATOM 1486 C CA . ILE B 1 35 ? 1.027 -25.517 -37.545 1.00 24.03 35 ILE B CA 1
ATOM 1487 C C . ILE B 1 35 ? 0.149 -24.321 -37.838 1.00 20.66 35 ILE B C 1
ATOM 1488 O O . ILE B 1 35 ? -0.121 -24.004 -38.994 1.00 21.17 35 ILE B O 1
ATOM 1493 N N . SER B 1 36 ? -0.269 -23.642 -36.778 1.00 19.39 36 SER B N 1
ATOM 1494 C CA . SER B 1 36 ? -1.155 -22.492 -36.901 1.00 20.59 36 SER B CA 1
ATOM 1495 C C . SER B 1 36 ? -0.595 -21.234 -36.246 1.00 18.92 36 SER B C 1
ATOM 1496 O O . SER B 1 36 ? -1.234 -20.185 -36.282 1.00 19.65 36 SER B O 1
ATOM 1499 N N . SER B 1 37 ? 0.581 -21.339 -35.627 1.00 17.63 37 SER B N 1
ATOM 1500 C CA . SER B 1 37 ? 1.223 -20.159 -35.057 1.00 17.87 37 SER B CA 1
ATOM 1501 C C . SER B 1 37 ? 2.738 -20.291 -35.126 1.00 13.42 37 SER B C 1
ATOM 1502 O O . SER B 1 37 ? 3.258 -21.201 -35.755 1.00 13.88 37 SER B O 1
ATOM 1505 N N . SER B 1 38 ? 3.423 -19.365 -34.469 1.00 14.94 38 SER B N 1
ATOM 1506 C CA . SER B 1 38 ? 4.879 -19.390 -34.342 1.00 13.00 38 SER B CA 1
ATOM 1507 C C . SER B 1 38 ? 5.254 -18.913 -32.944 1.00 12.47 38 SER B C 1
ATOM 1508 O O . SER B 1 38 ? 4.426 -18.351 -32.233 1.00 14.70 38 SER B O 1
ATOM 1511 N N . ASP B 1 39 ? 6.517 -19.099 -32.573 1.00 10.45 39 ASP B N 1
ATOM 1512 C CA . ASP B 1 39 ? 7.029 -18.649 -31.281 1.00 10.04 39 ASP B CA 1
ATOM 1513 C C . ASP B 1 39 ? 8.202 -17.711 -31.540 1.00 9.73 39 ASP B C 1
ATOM 1514 O O . ASP B 1 39 ? 9.365 -18.114 -31.431 1.00 9.96 39 ASP B O 1
ATOM 1519 N N . PRO B 1 40 ? 7.905 -16.458 -31.889 1.00 9.91 40 PRO B N 1
ATOM 1520 C CA . PRO B 1 40 ? 8.957 -15.633 -32.497 1.00 10.20 40 PRO B CA 1
ATOM 1521 C C . PRO B 1 40 ? 9.911 -14.946 -31.544 1.00 8.40 40 PRO B C 1
ATOM 1522 O O . PRO B 1 40 ? 9.555 -14.551 -30.420 1.00 9.63 40 PRO B O 1
ATOM 1526 N N . TYR B 1 41 ? 11.139 -14.786 -32.027 1.00 7.13 41 TYR B N 1
ATOM 1527 C CA . TYR B 1 41 ? 12.100 -13.900 -31.407 1.00 7.11 41 TYR B CA 1
ATOM 1528 C C . TYR B 1 41 ? 12.872 -13.169 -32.488 1.00 7.85 41 TYR B C 1
ATOM 1529 O O . TYR B 1 41 ? 12.951 -13.641 -33.616 1.00 9.01 41 TYR B O 1
ATOM 1538 N N . VAL B 1 42 ? 13.424 -12.017 -32.129 1.00 7.91 42 VAL B N 1
ATOM 1539 C CA . VAL B 1 42 ? 14.220 -11.220 -33.039 1.00 6.69 42 VAL B CA 1
ATOM 1540 C C . VAL B 1 42 ? 15.684 -11.322 -32.675 1.00 8.23 42 VAL B C 1
ATOM 1541 O O . VAL B 1 42 ? 16.029 -11.308 -31.486 1.00 9.48 42 VAL B O 1
ATOM 1545 N N . VAL B 1 43 ? 16.539 -11.401 -33.688 1.00 6.64 43 VAL B N 1
ATOM 1546 C CA . VAL B 1 43 ? 17.986 -11.293 -33.493 1.00 6.88 43 VAL B CA 1
ATOM 1547 C C . VAL B 1 43 ? 18.466 -10.112 -34.315 1.00 9.18 43 VAL B C 1
ATOM 1548 O O . VAL B 1 43 ? 18.037 -9.938 -35.465 1.00 8.77 43 VAL B O 1
ATOM 1552 N N . VAL B 1 44 ? 19.343 -9.292 -33.735 1.00 9.01 44 VAL B N 1
ATOM 1553 C CA . VAL B 1 44 ? 20.016 -8.256 -34.505 1.00 8.38 44 VAL B CA 1
ATOM 1554 C C . VAL B 1 44 ? 21.525 -8.479 -34.489 1.00 10.78 44 VAL B C 1
ATOM 1555 O O . VAL B 1 44 ? 22.072 -9.127 -33.579 1.00 9.97 44 VAL B O 1
ATOM 1559 N N . LYS B 1 45 ? 22.176 -7.980 -35.530 1.00 10.15 45 LYS B N 1
ATOM 1560 C CA . LYS B 1 45 ? 23.627 -8.067 -35.670 1.00 11.59 45 LYS B CA 1
ATOM 1561 C C . LYS B 1 45 ? 24.168 -6.725 -36.169 1.00 12.88 45 LYS B C 1
ATOM 1562 O O . LYS B 1 45 ? 23.635 -6.148 -37.106 1.00 12.54 45 LYS B O 1
ATOM 1568 N N . MET B 1 46 ? 25.223 -6.228 -35.536 1.00 13.83 46 MET B N 1
ATOM 1569 C CA . MET B 1 46 ? 25.909 -5.047 -36.039 1.00 13.23 46 MET B CA 1
ATOM 1570 C C . MET B 1 46 ? 27.386 -5.279 -35.801 1.00 18.04 46 MET B C 1
ATOM 1571 O O . MET B 1 46 ? 27.833 -5.307 -34.655 1.00 18.10 46 MET B O 1
ATOM 1576 N N . GLY B 1 47 ? 28.132 -5.491 -36.880 1.00 22.96 47 GLY B N 1
ATOM 1577 C CA . GLY B 1 47 ? 29.516 -5.904 -36.752 1.00 27.32 47 GLY B CA 1
ATOM 1578 C C . GLY B 1 47 ? 29.605 -7.199 -35.965 1.00 21.03 47 GLY B C 1
ATOM 1579 O O . GLY B 1 47 ? 28.954 -8.186 -36.294 1.00 23.10 47 GLY B O 1
ATOM 1580 N N . LYS B 1 48 ? 30.402 -7.201 -34.904 1.00 20.80 48 LYS B N 1
ATOM 1581 C CA . LYS B 1 48 ? 30.615 -8.430 -34.153 1.00 19.45 48 LYS B CA 1
ATOM 1582 C C . LYS B 1 48 ? 29.490 -8.738 -33.164 1.00 18.38 48 LYS B C 1
ATOM 1583 O O . LYS B 1 48 ? 29.426 -9.837 -32.623 1.00 20.56 48 LYS B O 1
ATOM 1589 N N . GLN B 1 49 ? 28.612 -7.767 -32.927 1.00 14.98 49 GLN B N 1
ATOM 1590 C CA . GLN B 1 49 ? 27.607 -7.894 -31.884 1.00 14.39 49 GLN B CA 1
ATOM 1591 C C . GLN B 1 49 ? 26.312 -8.516 -32.371 1.00 13.23 49 GLN B C 1
ATOM 1592 O O . GLN B 1 49 ? 25.759 -8.105 -33.381 1.00 14.87 49 GLN B O 1
ATOM 1598 N N . LYS B 1 50 ? 25.826 -9.479 -31.606 1.00 13.52 50 LYS B N 1
ATOM 1599 C CA . LYS B 1 50 ? 24.583 -10.160 -31.907 1.00 13.70 50 LYS B CA 1
ATOM 1600 C C . LYS B 1 50 ? 23.787 -10.152 -30.610 1.00 14.92 50 LYS B C 1
ATOM 1601 O O . LYS B 1 50 ? 24.325 -10.440 -29.537 1.00 16.35 50 LYS B O 1
ATOM 1607 N N . LEU B 1 51 ? 22.512 -9.780 -30.697 1.00 11.02 51 LEU B N 1
ATOM 1608 C CA . LEU B 1 51 ? 21.645 -9.734 -29.536 1.00 11.29 51 LEU B CA 1
ATOM 1609 C C . LEU B 1 51 ? 20.279 -10.261 -29.924 1.00 12.65 51 LEU B C 1
ATOM 1610 O O . LEU B 1 51 ? 19.862 -10.109 -31.063 1.00 11.50 51 LEU B O 1
ATOM 1615 N N . LYS B 1 52 ? 19.586 -10.879 -28.980 1.00 11.51 52 LYS B N 1
ATOM 1616 C CA . LYS B 1 52 ? 18.247 -11.371 -29.261 1.00 10.86 52 LYS B CA 1
ATOM 1617 C C . LYS B 1 52 ? 17.228 -10.979 -28.203 1.00 11.81 52 LYS B C 1
ATOM 1618 O O . LYS B 1 52 ? 17.565 -10.749 -27.034 1.00 11.33 52 LYS B O 1
ATOM 1624 N N . THR B 1 53 ? 15.973 -10.894 -28.632 1.00 11.35 53 THR B N 1
ATOM 1625 C CA . THR B 1 53 ? 14.860 -10.704 -27.717 1.00 10.13 53 THR B CA 1
ATOM 1626 C C . THR B 1 53 ? 14.467 -12.031 -27.103 1.00 11.29 53 THR B C 1
ATOM 1627 O O . THR B 1 53 ? 14.950 -13.082 -27.507 1.00 12.63 53 THR B O 1
ATOM 1631 N N . ARG B 1 54 ? 13.563 -11.971 -26.135 1.00 11.19 54 ARG B N 1
ATOM 1632 C CA . ARG B 1 54 ? 12.934 -13.183 -25.650 1.00 11.94 54 ARG B CA 1
ATOM 1633 C C . ARG B 1 54 ? 12.013 -13.770 -26.710 1.00 12.23 54 ARG B C 1
ATOM 1634 O O . ARG B 1 54 ? 11.612 -13.094 -27.673 1.00 11.05 54 ARG B O 1
ATOM 1642 N N . VAL B 1 55 ? 11.683 -15.035 -26.508 1.00 12.76 55 VAL B N 1
ATOM 1643 C CA . VAL B 1 55 ? 10.686 -15.730 -27.299 1.00 12.51 55 VAL B CA 1
ATOM 1644 C C . VAL B 1 55 ? 9.302 -15.418 -26.755 1.00 15.19 55 VAL B C 1
ATOM 1645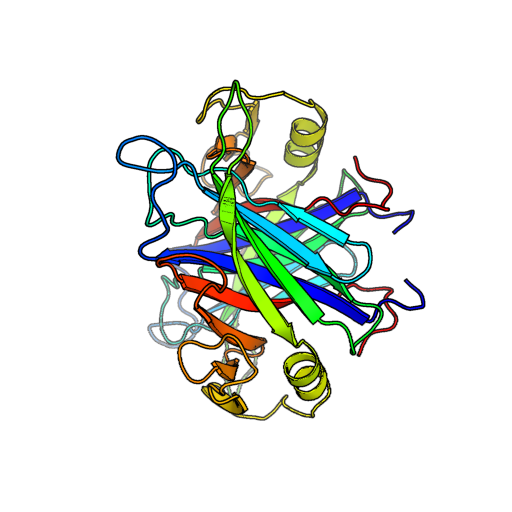 O O . VAL B 1 55 ? 9.073 -15.484 -25.539 1.00 16.17 55 VAL B O 1
ATOM 1649 N N . ILE B 1 56 ? 8.388 -15.053 -27.646 1.00 11.76 56 ILE B N 1
ATOM 1650 C CA . ILE B 1 56 ? 6.975 -14.944 -27.290 1.00 14.72 56 ILE B CA 1
ATOM 1651 C C . ILE B 1 56 ? 6.258 -16.157 -27.861 1.00 15.71 56 ILE B C 1
ATOM 1652 O O . ILE B 1 56 ? 6.381 -16.450 -29.042 1.00 14.69 56 ILE B O 1
ATOM 1657 N N . ASN B 1 57 ? 5.533 -16.883 -27.016 1.00 14.67 57 ASN B N 1
ATOM 1658 C CA . ASN B 1 57 ? 4.956 -18.155 -27.423 1.00 14.57 57 ASN B CA 1
ATOM 1659 C C . ASN B 1 57 ? 3.619 -18.022 -28.137 1.00 15.75 57 ASN B C 1
ATOM 1660 O O . ASN B 1 57 ? 2.752 -17.250 -27.723 1.00 17.31 57 ASN B O 1
ATOM 1665 N N . LYS B 1 58 ? 3.488 -18.768 -29.229 1.00 14.73 58 LYS B N 1
ATOM 1666 C CA . LYS B 1 58 ? 2.238 -18.877 -29.978 1.00 18.00 58 LYS B CA 1
ATOM 1667 C C . LYS B 1 58 ? 1.583 -17.533 -30.254 1.00 19.30 58 LYS B C 1
ATOM 1668 O O . LYS B 1 58 ? 0.467 -17.258 -29.805 1.00 20.42 58 LYS B O 1
ATOM 1674 N N . ASP B 1 59 ? 2.277 -16.689 -31.006 1.00 15.74 59 ASP B N 1
ATOM 1675 C CA . ASP B 1 59 ? 1.744 -15.372 -31.324 1.00 15.24 59 ASP B CA 1
ATOM 1676 C C . ASP B 1 59 ? 2.455 -14.825 -32.539 1.00 16.32 59 ASP B C 1
ATOM 1677 O O . ASP B 1 59 ? 3.642 -14.516 -32.474 1.00 15.31 59 ASP B O 1
ATOM 1682 N N . VAL B 1 60 ? 1.735 -14.690 -33.650 1.00 13.95 60 VAL B N 1
ATOM 1683 C CA . VAL B 1 60 ? 2.337 -14.097 -34.848 1.00 13.49 60 VAL B CA 1
ATOM 1684 C C . VAL B 1 60 ? 2.213 -12.574 -34.862 1.00 13.71 60 VAL B C 1
ATOM 1685 O O . VAL B 1 60 ? 2.574 -11.924 -35.834 1.00 14.30 60 VAL B O 1
ATOM 1689 N N . ASN B 1 61 ? 1.698 -12.018 -33.767 1.00 13.92 61 ASN B N 1
ATOM 1690 C CA . ASN B 1 61 ? 1.688 -10.569 -33.560 1.00 15.24 61 ASN B CA 1
ATOM 1691 C C . ASN B 1 61 ? 2.329 -10.222 -32.215 1.00 14.99 61 ASN B C 1
ATOM 1692 O O . ASN B 1 61 ? 1.727 -9.563 -31.371 1.00 16.66 61 ASN B O 1
ATOM 1697 N N . PRO B 1 62 ? 3.579 -10.664 -32.012 1.00 13.81 62 PRO B N 1
ATOM 1698 C CA . PRO B 1 62 ? 4.223 -10.573 -30.701 1.00 14.71 62 PRO B CA 1
ATOM 1699 C C . PRO B 1 62 ? 4.506 -9.131 -30.289 1.00 14.65 62 PRO B C 1
ATOM 1700 O O . PRO B 1 62 ? 4.971 -8.333 -31.101 1.00 14.36 62 PRO B O 1
ATOM 1704 N N . GLU B 1 63 ? 4.224 -8.810 -29.028 1.00 12.80 63 GLU B N 1
ATOM 1705 C CA . GLU B 1 63 ? 4.571 -7.528 -28.441 1.00 14.14 63 GLU B CA 1
ATOM 1706 C C . GLU B 1 63 ? 5.814 -7.683 -27.579 1.00 15.99 63 GLU B C 1
ATOM 1707 O O . GLU B 1 63 ? 5.720 -7.855 -26.363 1.00 20.03 63 GLU B O 1
ATOM 1713 N N . TRP B 1 64 ? 6.987 -7.632 -28.199 1.00 13.69 64 TRP B N 1
ATOM 1714 C CA . TRP B 1 64 ? 8.226 -7.798 -27.448 1.00 14.90 64 TRP B CA 1
ATOM 1715 C C . TRP B 1 64 ? 8.521 -6.655 -26.492 1.00 15.02 64 TRP B C 1
ATOM 1716 O O . TRP B 1 64 ? 8.870 -6.887 -25.332 1.00 15.69 64 TRP B O 1
ATOM 1727 N N . ASN B 1 65 ? 8.423 -5.425 -26.993 1.00 13.48 65 ASN B N 1
ATOM 1728 C CA . ASN B 1 65 ? 8.757 -4.233 -26.221 1.00 14.96 65 ASN B CA 1
ATOM 1729 C C . ASN B 1 65 ? 10.070 -4.378 -25.447 1.00 16.64 65 ASN B C 1
ATOM 1730 O O . ASN B 1 65 ? 10.127 -4.150 -24.229 1.00 18.07 65 ASN B O 1
ATOM 1735 N N . GLU B 1 66 ? 11.123 -4.754 -26.166 1.00 11.98 66 GLU B N 1
ATOM 1736 C CA . GLU B 1 66 ? 12.405 -5.095 -25.565 1.00 11.06 66 GLU B CA 1
ATOM 1737 C C . GLU B 1 66 ? 13.555 -4.318 -26.210 1.00 13.31 66 GLU B C 1
ATOM 1738 O O . GLU B 1 66 ? 13.611 -4.177 -27.431 1.00 11.25 66 GLU B O 1
ATOM 1744 N N . ASP B 1 67 ? 14.490 -3.852 -25.389 1.00 11.79 67 ASP B N 1
ATOM 1745 C CA . ASP B 1 67 ? 15.622 -3.066 -25.878 1.00 12.64 67 ASP B CA 1
ATOM 1746 C C . ASP B 1 67 ? 16.867 -3.907 -26.086 1.00 13.03 67 ASP B C 1
ATOM 1747 O O . ASP B 1 67 ? 17.283 -4.663 -25.193 1.00 16.09 67 ASP B O 1
ATOM 1752 N N . LEU B 1 68 ? 17.453 -3.778 -27.271 1.00 10.81 68 LEU B N 1
ATOM 1753 C CA . LEU B 1 68 ? 18.722 -4.422 -27.589 1.00 12.05 68 LEU B CA 1
ATOM 1754 C C . LEU B 1 68 ? 19.740 -3.305 -27.785 1.00 12.59 68 LEU B C 1
ATOM 1755 O O . LEU B 1 68 ? 19.615 -2.479 -28.700 1.00 13.56 68 LEU B O 1
ATOM 1760 N N . THR B 1 69 ? 20.745 -3.262 -26.917 1.00 12.09 69 THR B N 1
ATOM 1761 C CA . THR B 1 69 ? 21.642 -2.110 -26.869 1.00 10.50 69 THR B CA 1
ATOM 1762 C C . THR B 1 69 ? 23.030 -2.442 -27.399 1.00 10.69 69 THR B C 1
ATOM 1763 O O . THR B 1 69 ? 23.724 -3.279 -26.838 1.00 14.53 69 THR B O 1
ATOM 1767 N N . LEU B 1 70 ? 23.404 -1.796 -28.505 1.00 12.44 70 LEU B N 1
ATOM 1768 C CA . LEU B 1 70 ? 24.667 -2.070 -29.187 1.00 13.59 70 LEU B CA 1
ATOM 1769 C C . LEU B 1 70 ? 25.649 -0.931 -28.983 1.00 14.59 70 LEU B C 1
ATOM 1770 O O . LEU B 1 70 ? 25.260 0.230 -28.965 1.00 17.12 70 LEU B O 1
ATOM 1775 N N . SER B 1 71 ? 26.924 -1.258 -28.841 1.00 15.67 71 SER B N 1
ATOM 1776 C CA . SER B 1 71 ? 27.954 -0.227 -28.826 1.00 16.80 71 SER B CA 1
ATOM 1777 C C . SER B 1 71 ? 28.252 0.225 -30.264 1.00 20.33 71 SER B C 1
ATOM 1778 O O . SER B 1 71 ? 28.262 -0.593 -31.190 1.00 16.87 71 SER B O 1
ATOM 1781 N N . VAL B 1 72 ? 28.480 1.525 -30.455 1.00 19.44 72 VAL B N 1
ATOM 1782 C CA . VAL B 1 72 ? 28.712 2.091 -31.791 1.00 19.45 72 VAL B CA 1
ATOM 1783 C C . VAL B 1 72 ? 30.084 2.749 -31.913 1.00 25.56 72 VAL B C 1
ATOM 1784 O O . VAL B 1 72 ? 30.395 3.675 -31.174 1.00 22.95 72 VAL B O 1
ATOM 1788 N N . THR B 1 73 ? 30.899 2.287 -32.858 1.00 24.90 73 THR B N 1
ATOM 1789 C CA . THR B 1 73 ? 32.212 2.899 -33.076 1.00 29.52 73 THR B CA 1
ATOM 1790 C C . THR B 1 73 ? 32.347 3.500 -34.471 1.00 29.41 73 THR B C 1
ATOM 1791 O O . THR B 1 73 ? 33.384 4.073 -34.816 1.00 29.78 73 THR B O 1
ATOM 1795 N N . ASP B 1 74 ? 31.297 3.375 -35.270 1.00 29.48 74 ASP B N 1
ATOM 1796 C CA . ASP B 1 74 ? 31.362 3.777 -36.667 1.00 32.85 74 ASP B CA 1
ATOM 1797 C C . ASP B 1 74 ? 30.014 4.335 -37.103 1.00 30.06 74 ASP B C 1
ATOM 1798 O O . ASP B 1 74 ? 28.973 3.738 -36.835 1.00 31.65 74 ASP B O 1
ATOM 1803 N N . SER B 1 75 ? 30.029 5.475 -37.783 1.00 28.28 75 SER B N 1
ATOM 1804 C CA . SER B 1 75 ? 28.785 6.097 -38.212 1.00 30.30 75 SER B CA 1
ATOM 1805 C C . SER B 1 75 ? 28.081 5.341 -39.343 1.00 29.11 75 SER B C 1
ATOM 1806 O O . SER B 1 75 ? 26.880 5.509 -39.554 1.00 28.48 75 SER B O 1
ATOM 1809 N N . ASN B 1 76 ? 28.828 4.517 -40.071 1.00 28.29 76 ASN B N 1
ATOM 1810 C CA . ASN B 1 76 ? 28.324 3.940 -41.317 1.00 30.03 76 ASN B CA 1
ATOM 1811 C C . ASN B 1 76 ? 27.970 2.462 -41.246 1.00 29.03 76 ASN B C 1
ATOM 1812 O O . ASN B 1 76 ? 27.960 1.770 -42.261 1.00 34.60 76 ASN B O 1
ATOM 1817 N N . LEU B 1 77 ? 27.663 1.989 -40.048 1.00 24.86 77 LEU B N 1
ATOM 1818 C CA . LEU B 1 77 ? 27.367 0.585 -39.843 1.00 23.59 77 LEU B CA 1
ATOM 1819 C C . LEU B 1 77 ? 25.966 0.230 -40.325 1.00 18.03 77 LEU B C 1
ATOM 1820 O O . LEU B 1 77 ? 25.092 1.093 -40.457 1.00 18.48 77 LEU B O 1
ATOM 1825 N N . THR B 1 78 ? 25.772 -1.052 -40.605 1.00 21.47 78 THR B N 1
ATOM 1826 C CA . THR B 1 78 ? 24.458 -1.582 -40.944 1.00 17.51 78 THR B CA 1
ATOM 1827 C C . THR B 1 78 ? 24.003 -2.527 -39.846 1.00 13.84 78 THR B C 1
ATOM 1828 O O . THR B 1 78 ? 24.775 -3.372 -39.400 1.00 16.25 78 THR B O 1
ATOM 1832 N N . VAL B 1 79 ? 22.753 -2.385 -39.418 1.00 11.64 79 VAL B N 1
ATOM 1833 C CA . VAL B 1 79 ? 22.153 -3.349 -38.505 1.00 10.69 79 VAL B CA 1
ATOM 1834 C C . VAL B 1 79 ? 21.363 -4.373 -39.313 1.00 9.81 79 VAL B C 1
ATOM 1835 O O . VAL B 1 79 ? 20.549 -4.003 -40.150 1.00 10.91 79 VAL B O 1
ATOM 1839 N N . LEU B 1 80 ? 21.656 -5.646 -39.093 1.00 10.14 80 LEU B N 1
ATOM 1840 C CA . LEU B 1 80 ? 20.887 -6.742 -39.688 1.00 10.31 80 LEU B CA 1
ATOM 1841 C C . LEU B 1 80 ? 19.857 -7.230 -38.673 1.00 8.75 80 LEU B C 1
ATOM 1842 O O . LEU B 1 80 ? 20.127 -7.265 -37.471 1.00 9.66 80 LEU B O 1
ATOM 1847 N N . LEU B 1 81 ? 18.663 -7.575 -39.156 1.00 7.91 81 LEU B N 1
ATOM 1848 C CA . LEU B 1 81 ? 17.600 -8.027 -38.279 1.00 7.59 81 LEU B CA 1
ATOM 1849 C C . LEU B 1 81 ? 16.946 -9.264 -38.863 1.00 8.85 81 LEU B C 1
ATOM 1850 O O . LEU B 1 81 ? 16.758 -9.369 -40.061 1.00 9.00 81 LEU B O 1
ATOM 1855 N N . THR B 1 82 ? 16.601 -10.203 -37.998 1.00 7.58 82 THR B N 1
ATOM 1856 C CA . THR B 1 82 ? 15.940 -11.413 -38.456 1.00 7.93 82 THR B CA 1
ATOM 1857 C C . THR B 1 82 ? 14.967 -11.920 -37.385 1.00 8.09 82 THR B C 1
ATOM 1858 O O . THR B 1 82 ? 15.112 -11.626 -36.183 1.00 8.16 82 THR B O 1
ATOM 1862 N N . VAL B 1 83 ? 13.942 -12.641 -37.826 1.00 7.65 83 VAL B N 1
ATOM 1863 C CA . VAL B 1 83 ? 12.966 -13.210 -36.910 1.00 7.26 83 VAL B CA 1
ATOM 1864 C C . VAL B 1 83 ? 12.989 -14.711 -37.10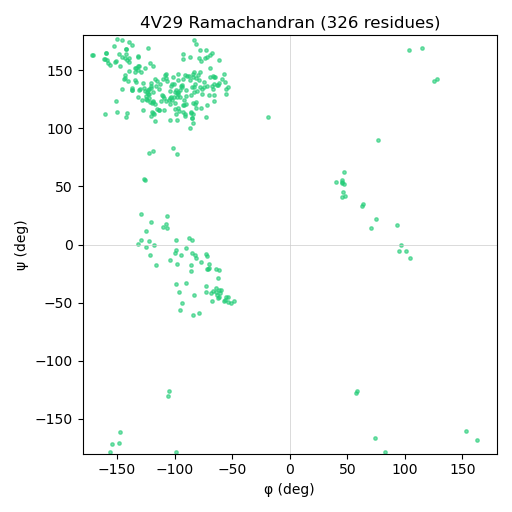0 1.00 6.71 83 VAL B C 1
ATOM 1865 O O . VAL B 1 83 ? 13.056 -15.182 -38.237 1.00 6.70 83 VAL B O 1
ATOM 1869 N N . TYR B 1 84 ? 13.008 -15.448 -35.988 1.00 7.56 84 TYR B N 1
ATOM 1870 C CA . TYR B 1 84 ? 12.935 -16.909 -36.002 1.00 7.63 84 TYR B CA 1
ATOM 1871 C C . TYR B 1 84 ? 11.806 -17.416 -35.132 1.00 7.09 84 TYR B C 1
ATOM 1872 O O . TYR B 1 84 ? 11.419 -16.781 -34.156 1.00 7.79 84 TYR B O 1
ATOM 1881 N N . ASP B 1 85 ? 11.283 -18.577 -35.507 1.00 8.14 85 ASP B N 1
ATOM 1882 C CA . ASP B 1 85 ? 10.291 -19.272 -34.706 1.00 8.33 85 ASP B CA 1
ATOM 1883 C C . ASP B 1 85 ? 11.016 -20.309 -33.849 1.00 7.96 85 ASP B C 1
ATOM 1884 O O . ASP B 1 85 ? 11.619 -21.262 -34.367 1.00 9.12 85 ASP B O 1
ATOM 1889 N N . HIS B 1 86 ? 10.991 -20.123 -32.532 1.00 7.63 86 HIS B N 1
ATOM 1890 C CA . HIS B 1 86 ? 11.669 -21.065 -31.658 1.00 7.53 86 HIS B CA 1
ATOM 1891 C C . HIS B 1 86 ? 10.948 -22.413 -31.625 1.00 9.83 86 HIS B C 1
ATOM 1892 O O . HIS B 1 86 ? 9.742 -22.468 -31.401 1.00 10.62 86 HIS B O 1
ATOM 1899 N N . ASP B 1 87 ? 11.696 -23.486 -31.851 1.00 7.68 87 ASP B N 1
ATOM 1900 C CA . ASP B 1 87 ? 11.191 -24.854 -31.693 1.00 8.37 87 ASP B CA 1
ATOM 1901 C C . ASP B 1 87 ? 12.038 -25.511 -30.622 1.00 10.67 87 ASP B C 1
ATOM 1902 O O . ASP B 1 87 ? 13.254 -25.561 -30.747 1.00 11.71 87 ASP B O 1
ATOM 1907 N N . MET B 1 88 ? 11.405 -26.009 -29.570 1.00 14.70 88 MET B N 1
ATOM 1908 C CA . MET B 1 88 ? 12.156 -26.590 -28.462 1.00 15.01 88 MET B CA 1
ATOM 1909 C C . MET B 1 88 ? 12.985 -27.793 -28.892 1.00 15.60 88 MET B C 1
ATOM 1910 O O . MET B 1 88 ? 14.123 -27.980 -28.440 1.00 21.41 88 MET B O 1
ATOM 1915 N N . PHE B 1 89 ? 12.418 -28.608 -29.776 1.00 13.71 89 PHE B N 1
ATOM 1916 C CA . PHE B 1 89 ? 13.008 -29.908 -30.089 1.00 17.39 89 PHE B CA 1
ATOM 1917 C C . PHE B 1 89 ? 13.383 -30.078 -31.551 1.00 15.19 89 PHE B C 1
ATOM 1918 O O . PHE B 1 89 ? 13.554 -31.197 -32.036 1.00 17.27 89 PHE B O 1
ATOM 1926 N N . SER B 1 90 ? 13.522 -28.963 -32.260 1.00 13.96 90 SER B N 1
ATOM 1927 C CA . SER B 1 90 ? 13.954 -29.010 -33.645 1.00 12.94 90 SER B CA 1
ATOM 1928 C C . SER B 1 90 ? 14.712 -27.736 -33.972 1.00 13.36 90 SER B C 1
ATOM 1929 O O . SER B 1 90 ? 14.816 -26.840 -33.138 1.00 11.92 90 SER B O 1
ATOM 1932 N N . LYS B 1 91 ? 15.238 -27.658 -35.189 1.00 11.57 91 LYS B N 1
ATOM 1933 C CA . LYS B 1 91 ? 15.889 -26.431 -35.645 1.00 11.59 91 LYS B CA 1
ATOM 1934 C C . LYS B 1 91 ? 14.864 -25.297 -35.662 1.00 11.51 91 LYS B C 1
ATOM 1935 O O . LYS B 1 91 ? 13.746 -25.502 -36.103 1.00 10.99 91 LYS B O 1
ATOM 1941 N N . ASP B 1 92 ? 15.234 -24.101 -35.202 1.00 9.38 92 ASP B N 1
ATOM 1942 C CA . ASP B 1 92 ? 14.306 -22.976 -35.251 1.00 7.96 92 ASP B CA 1
ATOM 1943 C C . ASP B 1 92 ? 14.031 -22.586 -36.695 1.00 10.02 92 ASP B C 1
ATOM 1944 O O . ASP B 1 92 ? 14.908 -22.668 -37.545 1.00 10.70 92 ASP B O 1
ATOM 1949 N N . ASP B 1 93 ? 12.807 -22.164 -36.974 1.00 9.00 93 ASP B N 1
ATOM 1950 C CA . ASP B 1 93 ? 12.411 -21.888 -38.345 1.00 9.83 93 ASP B CA 1
ATOM 1951 C C . ASP B 1 93 ? 12.509 -20.411 -38.704 1.00 7.73 93 ASP B C 1
ATOM 1952 O O . ASP B 1 93 ? 12.249 -19.533 -37.883 1.00 7.95 93 ASP B O 1
ATOM 1957 N N . LYS B 1 94 ? 12.835 -20.152 -39.964 1.00 7.12 94 LYS B N 1
ATOM 1958 C CA . LYS B 1 94 ? 13.002 -18.779 -40.458 1.00 6.92 94 LYS B CA 1
ATOM 1959 C C . LYS B 1 94 ? 11.692 -18.030 -40.579 1.00 7.98 94 LYS B C 1
ATOM 1960 O O . LYS B 1 94 ? 10.717 -18.565 -41.116 1.00 9.57 94 LYS B O 1
ATOM 1966 N N . MET B 1 95 ? 11.686 -16.777 -40.134 1.00 7.55 95 MET B N 1
ATOM 1967 C CA . MET B 1 95 ? 10.528 -15.899 -40.284 1.00 7.82 95 MET B CA 1
ATOM 1968 C C . MET B 1 95 ? 10.843 -14.583 -40.992 1.00 8.68 95 MET B C 1
ATOM 1969 O O . MET B 1 95 ? 10.007 -13.661 -40.998 1.00 8.46 95 MET B O 1
ATOM 1974 N N . GLY B 1 96 ? 12.029 -14.491 -41.595 1.00 7.67 96 GLY B N 1
ATOM 1975 C CA . GLY B 1 96 ? 12.335 -13.349 -42.443 1.00 7.80 96 GLY B CA 1
ATOM 1976 C C . GLY B 1 96 ? 13.447 -12.456 -41.949 1.00 10.00 96 GLY B C 1
ATOM 1977 O O . GLY B 1 96 ? 13.875 -12.579 -40.794 1.00 9.89 96 GLY B O 1
ATOM 1978 N N . ASP B 1 97 ? 13.907 -11.539 -42.798 1.00 7.51 97 ASP B N 1
ATOM 1979 C CA . ASP B 1 97 ? 15.031 -10.690 -42.407 1.00 7.87 97 ASP B CA 1
ATOM 1980 C C . ASP B 1 97 ? 14.901 -9.293 -42.982 1.00 10.50 97 ASP B C 1
ATOM 1981 O O . ASP B 1 97 ? 14.174 -9.063 -43.939 1.00 8.90 97 ASP B O 1
ATOM 1986 N N . ALA B 1 98 ? 15.641 -8.371 -42.386 1.00 8.27 98 ALA B N 1
ATOM 1987 C CA . ALA B 1 98 ? 15.697 -7.003 -42.882 1.00 8.26 98 ALA B CA 1
ATOM 1988 C C . ALA B 1 98 ? 16.999 -6.376 -42.421 1.00 8.77 98 ALA B C 1
ATOM 1989 O O . ALA B 1 98 ? 17.819 -7.030 -41.783 1.00 9.83 98 ALA B O 1
ATOM 1991 N N . GLU B 1 99 ? 17.200 -5.111 -42.763 1.00 9.01 99 GLU B N 1
ATOM 1992 C CA . GLU B 1 99 ? 18.383 -4.398 -42.321 1.00 10.71 99 GLU B CA 1
ATOM 1993 C C . GLU B 1 99 ? 18.094 -2.924 -42.421 1.00 12.37 99 GLU B C 1
ATOM 1994 O O . GLU B 1 99 ? 17.119 -2.520 -43.057 1.00 11.97 99 GLU B O 1
ATOM 2000 N N . PHE B 1 100 ? 18.926 -2.117 -41.775 1.00 10.99 100 PHE B N 1
ATOM 2001 C CA . PHE B 1 100 ? 18.796 -0.673 -41.898 1.00 11.10 100 PHE B CA 1
ATOM 2002 C C . PHE B 1 100 ? 20.115 0.005 -41.597 1.00 13.45 100 PHE B C 1
ATOM 2003 O O . PHE B 1 100 ? 20.960 -0.537 -40.902 1.00 11.37 100 PHE B O 1
ATOM 2011 N N . GLU B 1 101 ? 20.286 1.197 -42.156 1.00 13.80 101 GLU B N 1
ATOM 2012 C CA . GLU B 1 101 ? 21.485 1.988 -41.926 1.00 16.76 101 GLU B CA 1
ATOM 2013 C C . GLU B 1 101 ? 21.295 2.884 -40.708 1.00 16.10 101 GLU B C 1
ATOM 2014 O O . GLU B 1 101 ? 20.192 3.354 -40.455 1.00 17.26 101 GLU B O 1
ATOM 2020 N N . ILE B 1 102 ? 22.372 3.101 -39.954 1.00 16.83 102 ILE B N 1
ATOM 2021 C CA . ILE B 1 102 ? 22.329 4.021 -38.814 1.00 16.04 102 ILE B CA 1
ATOM 2022 C C . ILE B 1 102 ? 22.906 5.389 -39.161 1.00 21.08 102 ILE B C 1
ATOM 2023 O O . ILE B 1 102 ? 22.826 6.312 -38.363 1.00 18.66 102 ILE B O 1
ATOM 2028 N N . LYS B 1 103 ? 23.492 5.515 -40.347 1.00 16.93 103 LYS B N 1
ATOM 2029 C CA . LYS B 1 103 ? 24.094 6.786 -40.760 1.00 20.26 103 LYS B CA 1
ATOM 2030 C C . LYS B 1 103 ? 23.148 7.990 -40.659 1.00 20.48 103 LYS B C 1
ATOM 2031 O O . LYS B 1 103 ? 23.518 9.024 -40.098 1.00 23.84 103 LYS B O 1
ATOM 2037 N N . PRO B 1 104 ? 21.929 7.875 -41.207 1.00 18.77 104 PRO B N 1
ATOM 2038 C CA . PRO B 1 104 ? 20.995 9.001 -41.139 1.00 19.01 104 PRO B CA 1
ATOM 2039 C C . PRO B 1 104 ? 20.737 9.453 -39.705 1.00 20.20 104 PRO B C 1
ATOM 2040 O O . PRO B 1 104 ? 20.791 10.648 -39.426 1.00 23.01 104 PRO B O 1
ATOM 2044 N N . TYR B 1 105 ? 20.451 8.507 -38.818 1.00 17.93 105 TYR B N 1
ATOM 2045 C CA . TYR B 1 105 ? 20.207 8.818 -37.408 1.00 18.44 105 TYR B CA 1
ATOM 2046 C C . TYR B 1 105 ? 21.438 9.460 -36.767 1.00 18.97 105 TYR B C 1
ATOM 2047 O O . TYR B 1 105 ? 21.328 10.455 -36.055 1.00 20.15 105 TYR B O 1
ATOM 2056 N N . ILE B 1 106 ? 22.612 8.905 -37.030 1.00 19.00 106 ILE B N 1
ATOM 2057 C CA . ILE B 1 106 ? 23.840 9.447 -36.454 1.00 21.31 106 ILE B CA 1
ATOM 2058 C C . ILE B 1 106 ? 24.158 10.839 -36.993 1.00 20.79 106 ILE B C 1
ATOM 2059 O O . ILE B 1 106 ? 24.596 11.706 -36.240 1.00 23.05 106 ILE B O 1
ATOM 2064 N N . GLU B 1 107 ? 23.931 11.050 -38.288 1.00 20.11 107 GLU B N 1
ATOM 2065 C CA . GLU B 1 107 ? 24.079 12.386 -38.874 1.00 23.91 107 GLU B CA 1
ATOM 2066 C C . GLU B 1 107 ? 23.131 13.386 -38.220 1.00 23.86 107 GLU B C 1
ATOM 2067 O O . GLU B 1 107 ? 23.506 14.530 -37.949 1.00 24.31 107 GLU B O 1
ATOM 2073 N N . ALA B 1 108 ? 21.898 12.961 -37.974 1.00 19.61 108 ALA B N 1
ATOM 2074 C CA . ALA B 1 108 ? 20.931 13.821 -37.309 1.00 21.14 108 ALA B CA 1
ATOM 2075 C C . ALA B 1 108 ? 21.371 14.149 -35.882 1.00 24.75 108 ALA B C 1
ATOM 2076 O O . ALA B 1 108 ? 21.228 15.286 -35.420 1.00 22.75 108 ALA B O 1
ATOM 2078 N N . LEU B 1 109 ? 21.904 13.155 -35.181 1.00 21.94 109 LEU B N 1
ATOM 2079 C CA . LEU B 1 109 ? 22.373 13.374 -33.819 1.00 25.62 109 LEU B CA 1
ATOM 2080 C C . LEU B 1 109 ? 23.497 14.398 -33.832 1.00 28.18 109 LEU B C 1
ATOM 2081 O O . LEU B 1 109 ? 23.691 15.133 -32.865 1.00 33.25 109 LEU B O 1
ATOM 2086 N N . ARG B 1 110 ? 24.222 14.450 -34.945 1.00 27.37 110 ARG B N 1
ATOM 2087 C CA . ARG B 1 110 ? 25.380 15.334 -35.073 1.00 30.32 110 ARG B CA 1
ATOM 2088 C C . ARG B 1 110 ? 25.012 16.755 -35.494 1.00 32.09 110 ARG B C 1
ATOM 2089 O O . ARG B 1 110 ? 25.871 17.638 -35.504 1.00 33.78 110 ARG B O 1
ATOM 2097 N N . MET B 1 111 ? 23.746 16.977 -35.840 1.00 30.47 111 MET B N 1
ATOM 2098 C CA . MET B 1 111 ? 23.271 18.318 -36.189 1.00 31.22 111 MET B CA 1
ATOM 2099 C C . MET B 1 111 ? 23.160 19.222 -34.960 1.00 38.75 111 MET B C 1
ATOM 2100 O O . MET B 1 111 ? 22.906 20.424 -35.086 1.00 36.79 111 MET B O 1
ATOM 2105 N N . GLN B 1 112 ? 23.328 18.634 -33.777 1.00 32.30 112 GLN B N 1
ATOM 2106 C CA . GLN B 1 112 ? 23.369 19.391 -32.521 1.00 41.01 112 GLN B CA 1
ATOM 2107 C C . GLN B 1 112 ? 22.231 20.409 -32.373 1.00 39.98 112 GLN B C 1
ATOM 2108 O O . GLN B 1 112 ? 22.434 21.528 -31.909 1.00 45.00 112 GLN B O 1
ATOM 2114 N N . LEU B 1 113 ? 21.030 20.004 -32.756 1.00 38.28 113 LEU B N 1
ATOM 2115 C CA . LEU B 1 113 ? 19.864 20.866 -32.657 1.00 40.36 113 LEU B CA 1
ATOM 2116 C C . LEU B 1 113 ? 19.421 21.027 -31.212 1.00 41.42 113 LEU B C 1
ATOM 2117 O O . LEU B 1 113 ? 18.911 20.079 -30.619 1.00 40.71 113 LEU B O 1
ATOM 2122 N N . ASP B 1 114 ? 19.605 22.214 -30.638 1.00 40.03 114 ASP B N 1
ATOM 2123 C CA . ASP B 1 114 ? 19.103 22.453 -29.281 1.00 40.14 114 ASP B CA 1
ATOM 2124 C C . ASP B 1 114 ? 17.603 22.795 -29.270 1.00 42.30 114 ASP B C 1
ATOM 2125 O O . ASP B 1 114 ? 17.165 23.746 -29.930 1.00 43.37 114 ASP B O 1
ATOM 2130 N N . GLY B 1 115 ? 16.835 21.990 -28.528 1.00 44.35 115 GLY B N 1
ATOM 2131 C CA . GLY B 1 115 ? 15.376 22.047 -28.496 1.00 45.66 115 GLY B CA 1
ATOM 2132 C C . GLY B 1 115 ? 14.761 23.341 -28.993 1.00 47.51 115 GLY B C 1
ATOM 2133 O O . GLY B 1 115 ? 14.843 24.359 -28.295 1.00 51.27 115 GLY B O 1
ATOM 2134 N N . LEU B 1 116 ? 14.097 23.328 -30.154 1.00 50.54 116 LEU B N 1
ATOM 2135 C CA . LEU B 1 116 ? 13.612 22.136 -30.867 1.00 41.14 116 LEU B CA 1
ATOM 2136 C C . LEU B 1 116 ? 12.350 21.602 -30.187 1.00 38.42 116 LEU B C 1
ATOM 2137 O O . LEU B 1 116 ? 12.433 20.784 -29.272 1.00 36.86 116 LEU B O 1
ATOM 2142 N N . PRO B 1 117 ? 11.173 22.088 -30.623 1.00 36.65 117 PRO B N 1
ATOM 2143 C CA . PRO B 1 117 ? 9.900 21.668 -30.023 1.00 34.70 117 PRO B CA 1
ATOM 2144 C C . PRO B 1 117 ? 9.649 20.172 -30.167 1.00 37.30 117 PRO B C 1
ATOM 2145 O O . PRO B 1 117 ? 10.238 19.530 -31.033 1.00 34.87 117 PRO B O 1
ATOM 2149 N N . SER B 1 118 ? 8.783 19.622 -29.323 1.00 35.32 118 SER B N 1
ATOM 2150 C CA . SER B 1 118 ? 8.444 18.209 -29.410 1.00 33.45 118 SER B CA 1
ATOM 2151 C C . SER B 1 118 ? 7.710 17.954 -30.716 1.00 36.91 118 SER B C 1
ATOM 2152 O O . SER B 1 118 ? 6.750 18.656 -31.043 1.00 37.69 118 SER B O 1
ATOM 2155 N N . GLY B 1 119 ? 8.174 16.963 -31.472 1.00 30.86 119 GLY B N 1
ATOM 2156 C CA . GLY B 1 119 ? 7.517 16.600 -32.711 1.00 29.67 119 GLY B CA 1
ATOM 2157 C C . GLY B 1 119 ? 8.209 17.049 -33.986 1.00 29.62 119 GLY B C 1
ATOM 2158 O O . GLY B 1 119 ? 7.842 16.602 -35.072 1.00 29.54 119 GLY B O 1
ATOM 2159 N N . THR B 1 120 ? 9.207 17.924 -33.887 1.00 31.46 120 THR B N 1
ATOM 2160 C CA . THR B 1 120 ? 9.870 18.355 -35.114 1.00 30.54 120 THR B CA 1
ATOM 2161 C C . THR B 1 120 ? 10.613 17.191 -35.757 1.00 28.97 120 THR B C 1
ATOM 2162 O O . THR B 1 120 ? 11.247 16.384 -35.078 1.00 26.50 120 THR B O 1
ATOM 2166 N N . ILE B 1 121 ? 10.497 17.110 -37.074 1.00 27.00 121 ILE B N 1
ATOM 2167 C CA . ILE B 1 121 ? 11.134 16.059 -37.848 1.00 25.16 121 ILE B CA 1
ATOM 2168 C C . ILE B 1 121 ? 12.438 16.573 -38.431 1.00 25.19 121 ILE B C 1
ATOM 2169 O O . ILE B 1 121 ? 12.469 17.624 -39.083 1.00 25.69 121 ILE B O 1
ATOM 2174 N N . VAL B 1 122 ? 13.518 15.845 -38.180 1.00 23.69 122 VAL B N 1
ATOM 2175 C CA . VAL B 1 122 ? 14.849 16.266 -38.600 1.00 23.39 122 VAL B CA 1
ATOM 2176 C C . VAL B 1 122 ? 15.263 15.624 -39.927 1.00 25.49 122 VAL B C 1
ATOM 2177 O O . VAL B 1 122 ? 15.854 16.279 -40.792 1.00 23.08 122 VAL B O 1
ATOM 2181 N N . THR B 1 123 ? 14.940 14.342 -40.079 1.00 22.15 123 THR B N 1
ATOM 2182 C CA . THR B 1 123 ? 15.264 13.599 -41.284 1.00 25.71 123 THR B CA 1
ATOM 2183 C C . THR B 1 123 ? 14.124 12.639 -41.593 1.00 23.31 123 THR B C 1
ATOM 2184 O O . THR B 1 123 ? 13.498 12.101 -40.684 1.00 21.95 123 THR B O 1
ATOM 2188 N N . THR B 1 124 ? 13.840 12.459 -42.878 1.00 21.28 124 THR B N 1
ATOM 2189 C CA . THR B 1 124 ? 12.857 11.482 -43.324 1.00 23.84 124 THR B CA 1
ATOM 2190 C C . THR B 1 124 ? 13.546 10.570 -44.327 1.00 24.10 124 THR B C 1
ATOM 2191 O O . THR B 1 124 ? 14.189 11.047 -45.264 1.00 26.02 124 THR B O 1
ATOM 2195 N N . VAL B 1 125 ? 13.444 9.259 -44.108 1.00 20.88 125 VAL B N 1
ATOM 2196 C CA . VAL B 1 125 ? 13.975 8.282 -45.047 1.00 23.11 125 VAL B CA 1
ATOM 2197 C C . VAL B 1 125 ? 12.807 7.622 -45.776 1.00 19.29 125 VAL B C 1
ATOM 2198 O O . VAL B 1 125 ? 11.886 7.094 -45.155 1.00 17.79 125 VAL B O 1
ATOM 2202 N N . LYS B 1 126 ? 12.830 7.693 -47.102 1.00 22.48 126 LYS B N 1
ATOM 2203 C CA . LYS B 1 126 ? 11.726 7.155 -47.884 1.00 21.10 126 LYS B CA 1
ATOM 2204 C C . LYS B 1 126 ? 11.937 5.681 -48.181 1.00 17.06 126 LYS B C 1
ATOM 2205 O O . LYS B 1 126 ? 13.071 5.243 -48.384 1.00 16.57 126 LYS B O 1
ATOM 2211 N N . PRO B 1 127 ? 10.837 4.920 -48.214 1.00 17.90 127 PRO B N 1
ATOM 2212 C CA . PRO B 1 127 ? 10.921 3.531 -48.663 1.00 16.66 127 PRO B CA 1
ATOM 2213 C C . PRO B 1 127 ? 11.460 3.498 -50.080 1.00 19.33 127 PRO B C 1
ATOM 2214 O O . PRO B 1 127 ? 11.146 4.389 -50.883 1.00 18.42 127 PRO B O 1
ATOM 2218 N N . SER B 1 128 ? 12.282 2.501 -50.376 1.00 16.16 128 SER B N 1
ATOM 2219 C CA . SER B 1 128 ? 12.860 2.352 -51.695 1.00 14.25 128 SER B CA 1
ATOM 2220 C C . SER B 1 128 ? 12.863 0.874 -52.063 1.00 15.40 128 SER B C 1
ATOM 2221 O O . SER B 1 128 ? 12.525 0.023 -51.239 1.00 15.92 128 SER B O 1
ATOM 2224 N N . ARG B 1 129 ? 13.249 0.564 -53.291 1.00 16.20 129 ARG B N 1
ATOM 2225 C CA . ARG B 1 129 ? 13.284 -0.825 -53.739 1.00 16.32 129 ARG B CA 1
ATOM 2226 C C . ARG B 1 129 ? 14.399 -1.615 -53.071 1.00 19.63 129 ARG B C 1
ATOM 2227 O O . ARG B 1 129 ? 14.357 -2.838 -53.025 1.00 21.83 129 ARG B O 1
ATOM 2235 N N . ARG B 1 130 ? 15.390 -0.910 -52.545 1.00 18.53 130 ARG B N 1
ATOM 2236 C CA . ARG B 1 130 ? 16.543 -1.570 -51.938 1.00 22.44 130 ARG B CA 1
ATOM 2237 C C . ARG B 1 130 ? 16.447 -1.640 -50.411 1.00 18.03 130 ARG B C 1
ATOM 2238 O O . ARG B 1 130 ? 16.897 -2.628 -49.807 1.00 21.04 130 ARG B O 1
ATOM 2246 N N . ASN B 1 131 ? 15.859 -0.625 -49.782 1.00 14.69 131 ASN B N 1
ATOM 2247 C CA . ASN B 1 131 ? 15.754 -0.651 -48.321 1.00 14.11 131 ASN B CA 1
ATOM 2248 C C . ASN B 1 131 ? 14.556 -1.466 -47.825 1.00 14.78 131 ASN B C 1
ATOM 2249 O O . ASN B 1 131 ? 13.776 -1.989 -48.633 1.00 13.13 131 ASN B O 1
ATOM 2254 N N . CYS B 1 132 ? 14.436 -1.618 -46.508 1.00 14.40 132 CYS B N 1
ATOM 2255 C CA . CYS B 1 132 ? 13.399 -2.470 -45.939 1.00 10.11 132 CYS B CA 1
ATOM 2256 C C . CYS B 1 132 ? 12.266 -1.709 -45.261 1.00 13.11 132 CYS B C 1
ATOM 2257 O O . CYS B 1 132 ? 11.505 -2.272 -44.501 1.00 12.19 132 CYS B O 1
ATOM 2260 N N . LEU B 1 133 ? 12.123 -0.419 -45.544 1.00 11.19 133 LEU B N 1
ATOM 2261 C CA . LEU B 1 133 ? 11.080 0.321 -44.868 1.00 12.18 133 LEU B CA 1
ATOM 2262 C C . LEU B 1 133 ? 9.713 0.046 -45.469 1.00 12.64 133 LEU B C 1
ATOM 2263 O O . LEU B 1 133 ? 9.549 0.046 -46.698 1.00 14.91 133 LEU B O 1
ATOM 2268 N N . ALA B 1 134 ? 8.730 -0.169 -44.609 1.00 11.95 134 ALA B N 1
ATOM 2269 C CA . ALA B 1 134 ? 7.359 -0.407 -45.040 1.00 13.13 134 ALA B CA 1
ATOM 2270 C C . ALA B 1 134 ? 6.639 0.921 -45.251 1.00 16.97 134 ALA B C 1
ATOM 2271 O O . ALA B 1 134 ? 5.591 0.972 -45.908 1.00 16.20 134 ALA B O 1
ATOM 2273 N N . GLU B 1 135 ? 7.206 1.981 -44.672 1.00 14.52 135 GLU B N 1
ATOM 2274 C CA . GLU B 1 135 ? 6.672 3.335 -44.784 1.00 16.94 135 GLU B CA 1
ATOM 2275 C C . GLU B 1 135 ? 7.813 4.298 -44.465 1.00 18.23 135 GLU B C 1
ATOM 2276 O O . GLU B 1 135 ? 8.848 3.876 -43.946 1.00 16.23 135 GLU B O 1
ATOM 2282 N N . GLU B 1 136 ? 7.663 5.583 -44.789 1.00 17.39 136 GLU B N 1
ATOM 2283 C CA . GLU B 1 136 ? 8.760 6.512 -44.506 1.00 19.04 136 GLU B CA 1
ATOM 2284 C C . GLU B 1 136 ? 9.148 6.496 -43.021 1.00 11.98 136 GLU B C 1
ATOM 2285 O O . GLU B 1 136 ? 8.295 6.413 -42.148 1.00 15.46 136 GLU B O 1
ATOM 2291 N N . SER B 1 137 ? 10.451 6.564 -42.776 1.00 13.34 137 SER B N 1
ATOM 2292 C CA . SER B 1 137 ? 11.019 6.528 -41.438 1.00 14.11 137 SER B CA 1
ATOM 2293 C C . SER B 1 137 ? 11.441 7.937 -41.038 1.00 16.28 137 SER B C 1
ATOM 2294 O O . SER B 1 137 ? 12.277 8.544 -41.698 1.00 16.51 137 SER B O 1
ATOM 2297 N N . ARG B 1 138 ? 10.875 8.444 -39.952 1.00 18.91 138 ARG B N 1
ATOM 2298 C CA . ARG B 1 138 ? 11.202 9.793 -39.499 1.00 19.38 138 ARG B CA 1
ATOM 2299 C C . ARG B 1 138 ? 12.152 9.766 -38.311 1.00 19.39 138 ARG B C 1
ATOM 2300 O O . ARG B 1 138 ? 11.981 8.964 -37.386 1.00 18.10 138 ARG B O 1
ATOM 2308 N N . VAL B 1 139 ? 13.161 10.632 -38.346 1.00 18.10 139 VAL B N 1
ATOM 2309 C CA . VAL B 1 139 ? 13.968 10.918 -37.163 1.00 15.62 139 VAL B CA 1
ATOM 2310 C C . VAL B 1 139 ? 13.394 12.181 -36.554 1.00 21.12 139 VAL B C 1
ATOM 2311 O O . VAL B 1 139 ? 13.386 13.229 -37.200 1.00 21.04 139 VAL B O 1
ATOM 2315 N N . THR B 1 140 ? 12.896 12.074 -35.329 1.00 17.66 140 THR B N 1
ATOM 2316 C CA . THR B 1 140 ? 12.143 13.165 -34.718 1.00 23.06 140 THR B CA 1
ATOM 2317 C C . THR B 1 140 ? 12.575 13.441 -33.289 1.00 21.17 140 THR B C 1
ATOM 2318 O O . THR B 1 140 ? 13.008 12.546 -32.571 1.00 20.39 140 THR B O 1
ATOM 2322 N N . TRP B 1 141 ? 12.467 14.705 -32.890 1.00 22.96 141 TRP B N 1
ATOM 2323 C CA . TRP B 1 141 ? 12.702 15.101 -31.511 1.00 23.30 141 TRP B CA 1
ATOM 2324 C C . TRP B 1 141 ? 11.410 14.868 -30.740 1.00 27.95 141 TRP B C 1
ATOM 2325 O O . TRP B 1 141 ? 10.408 15.536 -30.986 1.00 29.29 141 TRP B O 1
ATOM 2336 N N . VAL B 1 142 ? 11.432 13.907 -29.820 1.00 25.98 142 VAL B N 1
ATOM 2337 C CA . VAL B 1 142 ? 10.241 13.522 -29.067 1.00 25.66 142 VAL B CA 1
ATOM 2338 C C . VAL B 1 142 ? 10.543 13.434 -27.576 1.00 27.79 142 VAL B C 1
ATOM 2339 O O . VAL B 1 142 ? 11.483 12.751 -27.165 1.00 25.01 142 VAL B O 1
ATOM 2343 N N . ASP B 1 143 ? 9.741 14.127 -26.770 1.00 32.00 143 ASP B N 1
ATOM 2344 C CA . ASP B 1 143 ? 9.920 14.134 -25.319 1.00 32.00 143 ASP B CA 1
ATOM 2345 C C . ASP B 1 143 ? 11.372 14.337 -24.900 1.00 25.94 143 ASP B C 1
ATOM 2346 O O . ASP B 1 143 ? 11.870 13.623 -24.032 1.00 29.35 143 ASP B O 1
ATOM 2351 N N . GLY B 1 144 ? 12.050 15.295 -25.526 1.00 26.51 144 GLY B N 1
ATOM 2352 C CA . GLY B 1 144 ? 13.407 15.652 -25.142 1.00 27.17 144 GLY B CA 1
ATOM 2353 C C . GLY B 1 144 ? 14.473 14.660 -25.568 1.00 28.84 144 GLY B C 1
ATOM 2354 O O . GLY B 1 144 ? 15.561 14.609 -24.982 1.00 26.22 144 GLY B O 1
ATOM 2355 N N . LYS B 1 145 ? 14.159 13.865 -26.591 1.00 24.30 145 LYS B N 1
ATOM 2356 C CA . LYS B 1 145 ? 15.091 12.888 -27.142 1.00 23.91 145 LYS B CA 1
ATOM 2357 C C . LYS B 1 145 ? 14.901 12.829 -28.655 1.00 19.51 145 LYS B C 1
ATOM 2358 O O . LYS B 1 145 ? 13.786 12.985 -29.154 1.00 19.26 145 LYS B O 1
ATOM 2364 N N . LEU B 1 146 ? 15.995 12.605 -29.374 1.00 19.74 146 LEU B N 1
ATOM 2365 C CA . LEU B 1 146 ? 15.936 12.381 -30.812 1.00 18.60 146 LEU B CA 1
ATOM 2366 C C . LEU B 1 146 ? 15.822 10.887 -31.029 1.00 18.56 146 LEU B C 1
ATOM 2367 O O . LEU B 1 146 ? 16.668 10.125 -30.562 1.00 18.47 146 LEU B O 1
ATOM 2372 N N . VAL B 1 147 ? 14.787 10.468 -31.748 1.00 15.07 147 VAL B N 1
ATOM 2373 C CA . VAL B 1 147 ? 14.579 9.044 -31.996 1.00 15.43 147 VAL B CA 1
ATOM 2374 C C . VAL B 1 147 ? 14.317 8.788 -33.473 1.00 17.27 147 VAL B C 1
ATOM 2375 O O . VAL B 1 147 ? 14.008 9.709 -34.220 1.00 18.04 147 VAL B O 1
ATOM 2379 N N . GLN B 1 148 ? 14.469 7.538 -33.899 1.00 15.19 148 GLN B N 1
ATOM 2380 C CA . GLN B 1 148 ? 14.062 7.169 -35.254 1.00 16.92 148 GLN B CA 1
ATOM 2381 C C . GLN B 1 148 ? 13.044 6.053 -35.177 1.00 14.42 148 GLN B C 1
ATOM 2382 O O . GLN B 1 148 ? 13.290 5.016 -34.550 1.00 14.75 148 GLN B O 1
ATOM 2388 N N . ASP B 1 149 ? 11.899 6.257 -35.816 1.00 13.94 149 ASP B N 1
ATOM 2389 C CA . ASP B 1 149 ? 10.872 5.226 -35.848 1.00 15.70 149 ASP B CA 1
ATOM 2390 C C . ASP B 1 149 ? 10.973 4.430 -37.142 1.00 14.48 149 ASP B C 1
ATOM 2391 O O . ASP B 1 149 ? 11.070 5.006 -38.222 1.00 15.24 149 ASP B O 1
ATOM 2396 N N . LEU B 1 150 ? 10.965 3.103 -37.015 1.00 12.18 150 LEU B N 1
ATOM 2397 C CA . LEU B 1 150 ? 11.132 2.202 -38.156 1.00 14.72 150 LEU B CA 1
ATOM 2398 C C . LEU B 1 150 ? 10.001 1.193 -38.220 1.00 12.22 150 LEU B C 1
ATOM 2399 O O . LEU B 1 150 ? 9.633 0.604 -37.209 1.00 12.74 150 LEU B O 1
ATOM 2404 N N . VAL B 1 151 ? 9.454 0.986 -39.410 1.00 10.75 151 VAL B N 1
ATOM 2405 C CA . VAL B 1 151 ? 8.643 -0.201 -39.652 1.00 10.15 151 VAL B CA 1
ATOM 2406 C C . VAL B 1 151 ? 9.334 -0.968 -40.767 1.00 12.55 151 VAL B C 1
ATOM 2407 O O . VAL B 1 151 ? 9.461 -0.477 -41.899 1.00 11.47 151 VAL B O 1
ATOM 2411 N N . LEU B 1 152 ? 9.829 -2.153 -40.428 1.00 11.09 152 LEU B N 1
ATOM 2412 C CA . LEU B 1 152 ? 10.587 -2.973 -41.374 1.00 10.92 152 LEU B CA 1
ATOM 2413 C C . LEU B 1 152 ? 9.729 -4.069 -41.998 1.00 10.60 152 LEU B C 1
ATOM 2414 O O . LEU B 1 152 ? 9.158 -4.900 -41.297 1.00 10.79 152 LEU B O 1
ATOM 2419 N N . ARG B 1 153 ? 9.642 -4.061 -43.328 1.00 10.18 153 ARG B N 1
ATOM 2420 C CA . ARG B 1 153 ? 9.056 -5.173 -44.074 1.00 12.42 153 ARG B CA 1
ATOM 2421 C C . ARG B 1 153 ? 10.084 -6.301 -44.099 1.00 14.33 153 ARG B C 1
ATOM 2422 O O . ARG B 1 153 ? 11.245 -6.081 -44.428 1.00 15.79 153 ARG B O 1
ATOM 2430 N N . LEU B 1 154 ? 9.674 -7.510 -43.744 1.00 13.20 154 LEU B N 1
ATOM 2431 C CA . LEU B 1 154 ? 10.619 -8.626 -43.721 1.00 9.73 154 LEU B CA 1
ATOM 2432 C C . LEU B 1 154 ? 10.798 -9.205 -45.123 1.00 10.37 154 LEU B C 1
ATOM 2433 O O . LEU B 1 154 ? 9.821 -9.362 -45.887 1.00 13.65 154 LEU B O 1
ATOM 2438 N N . ARG B 1 155 ? 12.047 -9.513 -45.454 1.00 8.20 155 ARG B N 1
ATOM 2439 C CA . ARG B 1 155 ? 12.411 -10.143 -46.720 1.00 8.15 155 ARG B CA 1
ATOM 2440 C C . ARG B 1 155 ? 12.448 -11.663 -46.574 1.00 9.05 155 ARG B C 1
ATOM 2441 O O . ARG B 1 155 ? 12.563 -12.205 -45.462 1.00 10.34 155 ARG B O 1
ATOM 2449 N N . HIS B 1 156 ? 12.350 -12.345 -47.713 1.00 10.54 156 HIS B N 1
ATOM 2450 C CA . HIS B 1 156 ? 12.530 -13.797 -47.770 1.00 9.47 156 HIS B CA 1
ATOM 2451 C C . HIS B 1 156 ? 11.483 -14.550 -46.964 1.00 10.39 156 HIS B C 1
ATOM 2452 O O . HIS B 1 156 ? 11.744 -15.631 -46.428 1.00 12.43 156 HIS B O 1
ATOM 2459 N N . VAL B 1 157 ? 10.278 -13.990 -46.918 1.00 9.96 157 VAL B N 1
ATOM 2460 C CA . VAL B 1 157 ? 9.173 -14.574 -46.172 1.00 11.63 157 VAL B CA 1
ATOM 2461 C C . VAL B 1 157 ? 7.862 -14.037 -46.762 1.00 11.04 157 VAL B C 1
ATOM 2462 O O . VAL B 1 157 ? 7.837 -12.960 -47.378 1.00 10.22 157 VAL B O 1
ATOM 2466 N N . GLU B 1 158 ? 6.780 -14.782 -46.582 1.00 10.09 158 GLU B N 1
ATOM 2467 C CA . GLU B 1 158 ? 5.530 -14.500 -47.287 1.00 12.05 158 GLU B CA 1
ATOM 2468 C C . GLU B 1 158 ? 4.689 -13.407 -46.625 1.00 13.21 158 GLU B C 1
ATOM 2469 O O . GLU B 1 158 ? 3.684 -12.962 -47.185 1.00 14.55 158 GLU B O 1
ATOM 2475 N N . CYS B 1 159 ? 5.090 -12.983 -45.428 1.00 10.45 159 CYS B N 1
ATOM 2476 C CA . CYS B 1 159 ? 4.403 -11.901 -44.727 1.00 11.81 159 CYS B CA 1
ATOM 2477 C C . CYS B 1 159 ? 5.208 -11.503 -43.492 1.00 10.63 159 CYS B C 1
ATOM 2478 O O . CYS B 1 159 ? 6.065 -12.268 -43.045 1.00 11.62 159 CYS B O 1
ATOM 2481 N N . GLY B 1 160 ? 4.916 -10.326 -42.944 1.00 10.37 160 GLY B N 1
ATOM 2482 C CA . GLY B 1 160 ? 5.474 -9.918 -41.668 1.00 10.24 160 GLY B CA 1
ATOM 2483 C C . GLY B 1 160 ? 6.194 -8.589 -41.663 1.00 9.09 160 GLY B C 1
ATOM 2484 O O . GLY B 1 160 ? 6.912 -8.250 -42.598 1.00 10.59 160 GLY B O 1
ATOM 2485 N N . GLU B 1 161 ? 5.999 -7.842 -40.579 1.00 9.17 161 GLU B N 1
ATOM 2486 C CA . GLU B 1 161 ? 6.677 -6.573 -40.345 1.00 9.66 161 GLU B CA 1
ATOM 2487 C C . GLU B 1 161 ? 7.184 -6.556 -38.909 1.00 7.62 161 GLU B C 1
ATOM 2488 O O . GLU B 1 161 ? 6.588 -7.175 -38.035 1.00 9.71 161 GLU B O 1
ATOM 2494 N N . VAL B 1 162 ? 8.268 -5.823 -38.671 1.00 10.27 162 VAL B N 1
ATOM 2495 C CA . VAL B 1 162 ? 8.748 -5.554 -37.315 1.00 9.81 162 VAL B CA 1
ATOM 2496 C C . VAL B 1 162 ? 8.827 -4.037 -37.095 1.00 8.68 162 VAL B C 1
ATOM 2497 O O . VAL B 1 162 ? 9.398 -3.320 -37.906 1.00 11.65 162 VAL B O 1
ATOM 2501 N N . GLU B 1 163 ? 8.243 -3.575 -35.993 1.00 8.86 163 GLU B N 1
ATOM 2502 C CA . GLU B 1 163 ? 8.264 -2.160 -35.631 1.00 10.23 163 GLU B CA 1
ATOM 2503 C C . GLU B 1 163 ? 9.350 -1.942 -34.593 1.00 10.91 163 GLU B C 1
ATOM 2504 O O . GLU B 1 163 ? 9.423 -2.681 -33.618 1.00 12.46 163 GLU B O 1
ATOM 2510 N N . ALA B 1 164 ? 10.192 -0.938 -34.814 1.00 10.99 164 ALA B N 1
ATOM 2511 C CA . ALA B 1 164 ? 11.273 -0.633 -33.883 1.00 11.20 164 ALA B CA 1
ATOM 2512 C C . ALA B 1 164 ? 11.483 0.871 -33.746 1.00 12.47 164 ALA B C 1
ATOM 2513 O O . ALA B 1 164 ? 11.016 1.652 -34.574 1.00 13.23 164 ALA B O 1
ATOM 2515 N N . GLN B 1 165 ? 12.195 1.270 -32.693 1.00 13.63 165 GLN B N 1
ATOM 2516 C CA . GLN B 1 165 ? 12.564 2.671 -32.516 1.00 13.76 165 GLN B CA 1
ATOM 2517 C C . GLN B 1 165 ? 14.011 2.747 -32.066 1.00 12.65 165 GLN B C 1
ATOM 2518 O O . GLN B 1 165 ? 14.421 2.002 -31.172 1.00 14.67 165 GLN B O 1
ATOM 2524 N N . LEU B 1 166 ? 14.785 3.628 -32.696 1.00 11.77 166 LEU B N 1
ATOM 2525 C CA . LEU B 1 166 ? 16.182 3.818 -32.324 1.00 11.71 166 LEU B CA 1
ATOM 2526 C C . LEU B 1 166 ? 16.278 4.958 -31.328 1.00 11.49 166 LEU B C 1
ATOM 2527 O O . LEU B 1 166 ? 15.644 5.993 -31.526 1.00 12.59 166 LEU B O 1
ATOM 2532 N N . GLN B 1 167 ? 17.068 4.761 -30.271 1.00 13.43 167 GLN B N 1
ATOM 2533 C CA . GLN B 1 167 ? 17.373 5.827 -29.308 1.00 12.49 167 GLN B CA 1
ATOM 2534 C C . GLN B 1 167 ? 18.882 5.839 -29.095 1.00 14.24 167 GLN B C 1
ATOM 2535 O O . GLN B 1 167 ? 19.557 4.864 -29.407 1.00 13.81 167 GLN B O 1
ATOM 2541 N N . TRP B 1 168 ? 19.411 6.940 -28.568 1.00 13.22 168 TRP B N 1
ATOM 2542 C CA . TRP B 1 168 ? 20.860 7.074 -28.434 1.00 14.48 168 TRP B CA 1
ATOM 2543 C C . TRP B 1 168 ? 21.271 7.153 -26.977 1.00 14.41 168 TRP B C 1
ATOM 2544 O O . TRP B 1 168 ? 20.586 7.784 -26.188 1.00 15.99 168 TRP B O 1
ATOM 2555 N N . ILE B 1 169 ? 22.387 6.513 -26.633 1.00 12.91 169 ILE B N 1
ATOM 2556 C CA . ILE B 1 169 ? 22.961 6.614 -25.291 1.00 11.67 169 ILE B CA 1
ATOM 2557 C C . ILE B 1 169 ? 24.334 7.252 -25.385 1.00 15.70 169 ILE B C 1
ATOM 2558 O O . ILE B 1 169 ? 25.215 6.742 -26.079 1.00 13.04 169 ILE B O 1
ATOM 2563 N N . ASP B 1 170 ? 24.509 8.380 -24.700 1.00 14.64 170 ASP B N 1
ATOM 2564 C CA . ASP B 1 170 ? 25.812 9.017 -24.628 1.00 20.14 170 ASP B CA 1
ATOM 2565 C C . ASP B 1 170 ? 26.524 8.541 -23.367 1.00 21.78 170 ASP B C 1
ATOM 2566 O O . ASP B 1 170 ? 25.908 8.442 -22.309 1.00 24.99 170 ASP B O 1
ATOM 2571 N N . LEU B 1 171 ? 27.813 8.230 -23.480 1.00 19.73 171 LEU B N 1
ATOM 2572 C CA . LEU B 1 171 ? 28.601 7.833 -22.318 1.00 22.20 171 LEU B CA 1
ATOM 2573 C C . LEU B 1 171 ? 29.692 8.858 -22.055 1.00 27.42 171 LEU B C 1
ATOM 2574 O O . LEU B 1 171 ? 30.578 9.061 -22.887 1.00 29.69 171 LEU B O 1
ATOM 2579 N N . PRO B 1 172 ? 29.628 9.526 -20.899 1.00 27.55 172 PRO B N 1
ATOM 2580 C CA . PRO B 1 172 ? 30.695 10.475 -20.569 1.00 29.09 172 PRO B CA 1
ATOM 2581 C C . PRO B 1 172 ? 32.028 9.751 -20.437 1.00 31.75 172 PRO B C 1
ATOM 2582 O O . PRO B 1 172 ? 32.084 8.673 -19.845 1.00 39.53 172 PRO B O 1
ATOM 2586 N N . GLY B 1 173 ? 33.085 10.333 -20.991 1.00 35.17 173 GLY B N 1
ATOM 2587 C CA . GLY B 1 173 ? 34.396 9.713 -20.945 1.00 37.41 173 GLY B CA 1
ATOM 2588 C C . GLY B 1 173 ? 34.665 8.872 -22.178 1.00 39.44 173 GLY B C 1
ATOM 2589 O O . GLY B 1 173 ? 35.562 8.029 -22.187 1.00 41.42 173 GLY B O 1
ATOM 2590 N N . SER B 1 174 ? 33.879 9.100 -23.225 1.00 37.09 174 SER B N 1
ATOM 2591 C CA . SER B 1 174 ? 34.061 8.381 -24.478 1.00 32.67 174 SER B CA 1
ATOM 2592 C C . SER B 1 174 ? 34.287 9.369 -25.613 1.00 34.73 174 SER B C 1
ATOM 2593 O O . SER B 1 174 ? 34.122 10.571 -25.441 1.00 36.27 174 SER B O 1
ATOM 2596 N N . LYS B 1 175 ? 34.681 8.854 -26.769 1.00 34.29 175 LYS B N 1
ATOM 2597 C CA . LYS B 1 175 ? 34.938 9.686 -27.934 1.00 31.77 175 LYS B CA 1
ATOM 2598 C C . LYS B 1 175 ? 33.729 10.563 -28.241 1.00 31.52 175 LYS B C 1
ATOM 2599 O O . LYS B 1 175 ? 33.860 11.761 -28.494 1.00 31.07 175 LYS B O 1
ATOM 2605 N N . GLY B 1 176 ? 32.548 9.957 -28.211 1.00 25.54 176 GLY B N 1
ATOM 2606 C CA . GLY B 1 176 ? 31.325 10.664 -28.532 1.00 25.23 176 GLY B CA 1
ATOM 2607 C C . GLY B 1 176 ? 31.181 10.922 -30.022 1.00 27.07 176 GLY B C 1
ATOM 2608 O O . GLY B 1 176 ? 31.909 10.355 -30.842 1.00 28.60 176 GLY B O 1
ATOM 2609 N N . LEU B 1 177 ? 30.242 11.796 -30.364 1.00 23.84 177 LEU B N 1
ATOM 2610 C CA . LEU B 1 177 ? 29.901 12.091 -31.749 1.00 27.78 177 LEU B CA 1
ATOM 2611 C C . LEU B 1 177 ? 30.738 13.223 -32.341 1.00 30.20 177 LEU B C 1
ATOM 2612 O O . LEU B 1 177 ? 30.547 13.599 -33.500 1.00 30.88 177 LEU B O 1
#

GO terms:
  GO:0005509 calcium ion binding (F, IDA)
  GO:0005634 nucleus (C, IDA)
  GO:0005829 cytosol (C, IDA)
  GO:0005886 plasma membrane (C, IDA)
  GO:0008289 lipid binding (F, IDA)
  GO:0009651 response to salt stress (P, IDA)
  GO:0042803 protein homodimerization activity (F, IDA)
  GO:0005886 plasma membrane (C, EXP)
  GO:0005543 phospholipid binding (F, IMP)
  GO:0009789 positive regulation of abscisic acid-activated signaling pathway (P, IMP)
  GO:1901002 positive regulation of response to salt stress (P, IMP)
  GO:0005515 protein binding (F, IPI)

Radius of gyration: 21.03 Å; Cα contacts (8 Å, |Δi|>4): 842; chains: 2; bounding box: 42×61×63 Å

Secondary structure (DSSP, 8-state):
--S--EEEEEEEEEEESPPP-SSS---EEEEEEETTEEEEPPPPTT-SS----EEEEEEES-TTPEEEEEEEE--TTSPPEEEEEEEEESHHHHHHHTS--TTSPTTEEEEEE---SSS-BSS-EEEEEETTEEEEEEEEEPBSSSS-EEEEEEEEE--TTS---/--S--EEEEEEEEEEESPPP-SSS---EEEEEEETTEEEEPPP-SS-SS----EEEEEEE--TT-EEEEEEEE--TTSPPEEEEEEEEESHHHHHHHTT------TT-EEEEE---SSS-BSSPEEEEEETTEEEEEEEEEPBSSSS-EEEEEEEEE--TTS---

Solvent-accessible surface area: 16806 Å² total; per-residue (Å²): 80,111,81,8,8,0,0,0,16,0,44,0,60,75,0,47,86,2,0,64,66,68,173,96,20,0,18,0,24,0,7,0,93,4,55,202,44,119,30,107,8,70,45,32,101,162,53,29,67,0,81,2,84,15,19,10,12,0,29,0,80,59,26,106,56,51,0,58,0,17,0,54,0,50,36,140,195,82,145,47,33,154,0,3,22,0,68,13,87,0,98,35,0,0,84,0,28,102,89,167,18,126,83,69,97,75,41,35,83,39,38,61,40,146,55,61,250,233,55,7,12,23,100,70,1,104,0,18,25,41,77,49,68,7,14,4,62,4,31,0,125,11,74,150,32,120,41,9,49,0,34,1,39,0,28,26,9,104,9,62,67,29,133,22,77,48,130,92,9,7,0,0,0,12,0,53,0,56,83,0,46,88,2,0,62,72,68,170,97,22,0,20,0,27,0,18,1,89,2,45,171,25,143,60,134,4,68,50,29,108,168,50,30,69,0,92,1,112,23,14,5,12,0,15,0,75,63,9,93,46,44,0,81,2,32,0,47,0,60,29,139,185,77,147,31,42,117,0,4,34,1,57,13,82,0,57,34,0,0,85,2,34,101,97,157,68,130,63,46,101,83,44,38,86,32,33,61,40,154,62,51,242,210,39,1,14,45,100,80,1,116,0,11,58,59,95,41,71,16,4,6,54,3,28,0,87,14,56,155,30,122,40,14,60,0,34,0,33,0,24,35,12,93,7,98,74,25,138,12,80

Sequence (330 aa):
MDDLLGLLRIRIKRGVNLAVRDISSSDPYVVVKMGKQKLKTRVINKDVNPEWNEDLTLSVTDSNLTVLLTVYDHDMFSKDDKMGDAEFEIKPYIEALRMQLDGLPSGTIVTTVKPSRRNCLAEESRVTWVDGKLVQDLVLRLRHVECGEVEAQLQWIDLPGSKGLMDDLLGLLRIRIKRGVNLAVRDISSSDPYVVVKMGKQKLKTRVINKDVNPEWNEDLTLSVTDSNLTVLLTVYDHDMFSKDDKMGDAEFEIKPYIEALRMQLDGLPSGTIVTTVKPSRRNCLAEESRVTWVDGKLVQDLVLRLRHVECGEVEAQLQWIDLPGSKGL